Protein 6ZZN (pdb70)

Secondary structure (DSSP, 8-state):
------HHHHHHHHHHHHHHHH--EEEEEEEEE-HHHHHHHHHHTTT-TT--HHHHHHHHHHHHHHT-GGGSEEEE--EEEE-SS--EEE-EEETTEEE--EETTGGG--HHHHHHHHHHHHHHHHHT---GGGGS--SEEEE-GGGGT-SS--PPP-TT-SEEEEEPPPEEEEEEETTEEEEEEEEEEEEEEETTT--HHHHHHHHHHHHHHHHSGGGGGGG-

Organism: Mycobacterium tuberculosis (strain ATCC 25618 / H37Rv) (NCBI:txid83332)

B-factor: mean 28.74, std 12.03, range [15.61, 78.31]

Sequence (224 aa):
DVRPVHGVHARMAEKMTLSHKEIPTAKASVEVICAELLRLRDRRFVSAAPEEITPFALTLRLLVIALKHNVILNSTWVDPQVHVHRGVHLGFGAATERGLLVPVVTDAQDKNTRELASRVAELITGAREGTLTPAELRGSTFTVSNFGALGVDDGVPVINHPEAAILGLGAIKPRPVVVGGEVVARPTMTLTCVFDHRVVDGAQVAQFMMCELRDLIESPETALLDL

Nearest PDB structures (foldseek):
  6zzn-assembly1_A  TM=1.004E+00  e=1.282E-49  Mycobacterium tuberculosis H37Rv
  3l60-assembly1_A  TM=9.824E-01  e=5.092E-46  Mycobacterium tuberculosis
  3mae-assembly1_A  TM=9.566E-01  e=3.269E-26  Listeria monocytogenes serotype 4b str. F2365
  9dz8-assembly1_A  TM=9.352E-01  e=6.984E-26  Escherichia coli BL21(DE3)
  1c4t-assembly1_A  TM=8.987E-01  e=9.953E-25  Escherichia coli BL21(DE3)

Structure (mmCIF, N/CA/C/O backbone):
data_6ZZN
#
_entry.id   6ZZN
#
_cell.length_a   214.073
_cell.length_b   214.073
_cell.length_c   214.073
_cell.angle_alpha   90
_cell.angle_beta   90
_cell.angle_gamma   90
#
_symmetry.space_group_name_H-M   'F 4 3 2'
#
loop_
_entity.id
_entity.type
_entity.pdbx_description
1 polymer 'Dihydrolipoyllysine-residue acyltransferase component of branched-chain alpha-ketoacid dehydrogenase complex'
2 non-polymer 'ACETATE ION'
3 non-polymer IMIDAZOLE
4 water water
#
loop_
_atom_site.group_PDB
_atom_site.id
_atom_site.type_symbol
_atom_site.label_atom_id
_atom_site.label_alt_id
_atom_site.label_comp_id
_atom_site.label_asym_id
_atom_site.label_entity_id
_atom_site.label_seq_id
_atom_site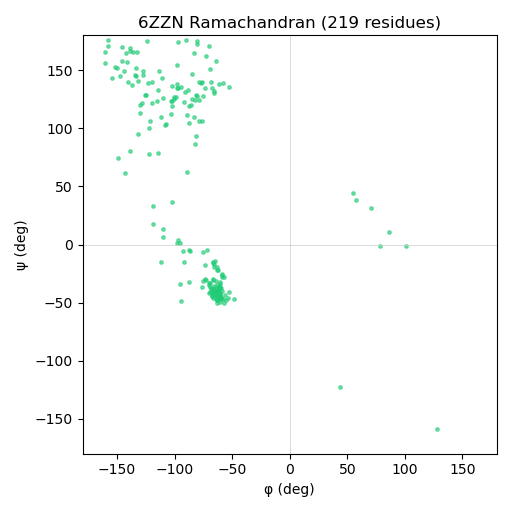.pdbx_PDB_ins_code
_atom_site.Cartn_x
_atom_site.Cartn_y
_atom_site.Cartn_z
_atom_site.occupancy
_atom_site.B_iso_or_equiv
_atom_site.auth_seq_id
_atom_site.auth_comp_id
_atom_site.auth_asym_id
_atom_site.auth_atom_id
_atom_site.pdbx_PDB_model_num
ATOM 1 N N . ASP A 1 4 ? 57.32 17.768 46.712 1 40.54 166 ASP A N 1
ATOM 2 C CA . ASP A 1 4 ? 57.62 17.95 45.288 1 39.53 166 ASP A CA 1
ATOM 3 C C . ASP A 1 4 ? 57.597 19.442 44.99 1 37.3 166 ASP A C 1
ATOM 4 O O . ASP A 1 4 ? 56.57 20.013 44.626 1 36.27 166 ASP A O 1
ATOM 9 N N . VAL A 1 5 ? 58.738 20.08 45.191 1 36.49 167 VAL A N 1
ATOM 10 C CA . VAL A 1 5 ? 58.896 21.508 45 1 36.75 167 VAL A CA 1
ATOM 11 C C . VAL A 1 5 ? 59.525 21.791 43.645 1 38.07 167 VAL A C 1
ATOM 12 O O . VAL A 1 5 ? 60.603 21.274 43.323 1 38.79 167 VAL A O 1
ATOM 16 N N . ARG A 1 6 ? 58.88 22.649 42.866 1 38.25 168 ARG A N 1
ATOM 17 C CA . ARG A 1 6 ? 59.35 22.988 41.535 1 39.57 168 ARG A CA 1
ATOM 18 C C . ARG A 1 6 ? 59.576 24.472 41.398 1 41.3 168 ARG A C 1
ATOM 19 O O . ARG A 1 6 ? 58.638 25.226 41.166 1 40.14 168 ARG A O 1
ATOM 27 N N . PRO A 1 7 ? 60.835 24.921 41.491 1 43.66 169 PRO A N 1
ATOM 28 C CA . PRO A 1 7 ? 61.114 26.357 41.33 1 46 169 PRO A CA 1
ATOM 29 C C . PRO A 1 7 ? 60.623 26.871 39.974 1 48.71 169 PRO A C 1
ATOM 30 O O . PRO A 1 7 ? 60.701 26.155 38.98 1 48.93 169 PRO A O 1
ATOM 34 N N . VAL A 1 8 ? 60.027 28.06 39.956 1 50.68 170 VAL A N 1
ATOM 35 C CA . VAL A 1 8 ? 59.476 28.628 38.729 1 53.38 170 VAL A CA 1
ATOM 36 C C . VAL A 1 8 ? 60.549 29.411 37.977 1 57.6 170 VAL A C 1
ATOM 37 O O . VAL A 1 8 ? 61.109 30.352 38.53 1 58.05 170 VAL A O 1
ATOM 41 N N . HIS A 1 9 ? 60.869 28.995 36.738 1 60.76 171 HIS A N 1
ATOM 42 C CA . HIS A 1 9 ? 61.92 29.623 35.932 1 64.66 171 HIS A CA 1
ATOM 43 C C . HIS A 1 9 ? 61.531 29.791 34.439 1 66.85 171 HIS A C 1
ATOM 44 O O . HIS A 1 9 ? 60.564 29.18 33.986 1 66.51 171 HIS A O 1
ATOM 51 N N . GLY A 1 10 ? 62.307 30.601 33.712 1 69.03 172 GLY A N 1
ATOM 52 C CA . GLY A 1 10 ? 62.162 30.869 32.282 1 70.41 172 GLY A CA 1
ATOM 53 C C . GLY A 1 10 ? 60.742 31.095 31.795 1 71.19 172 GLY A C 1
ATOM 54 O O . GLY A 1 10 ? 60.034 31.962 32.312 1 71.64 172 GLY A O 1
ATOM 55 N N . VAL A 1 11 ? 60.302 30.28 30.819 1 70.92 173 VAL A N 1
ATOM 56 C CA . VAL A 1 11 ? 58.967 30.358 30.201 1 70.47 173 VAL A CA 1
ATOM 57 C C . VAL A 1 11 ? 57.821 30.34 31.231 1 66.9 173 VAL A C 1
ATOM 58 O O . VAL A 1 11 ? 56.861 31.104 31.093 1 66.68 173 VAL A O 1
ATOM 62 N N . HIS A 1 12 ? 57.93 29.503 32.267 1 63.62 174 HIS A N 1
ATOM 63 C CA . HIS A 1 12 ? 56.902 29.432 33.308 1 60.99 174 HIS A CA 1
ATOM 64 C C . HIS A 1 12 ? 56.879 30.741 34.11 1 58.65 174 HIS A C 1
ATOM 65 O O . HIS A 1 12 ? 55.805 31.281 34.376 1 58.11 174 HIS A O 1
ATOM 72 N N . ALA A 1 13 ? 58.06 31.256 34.481 1 56.85 175 ALA A N 1
ATOM 73 C CA . ALA A 1 13 ? 58.177 32.486 35.261 1 56.43 175 ALA 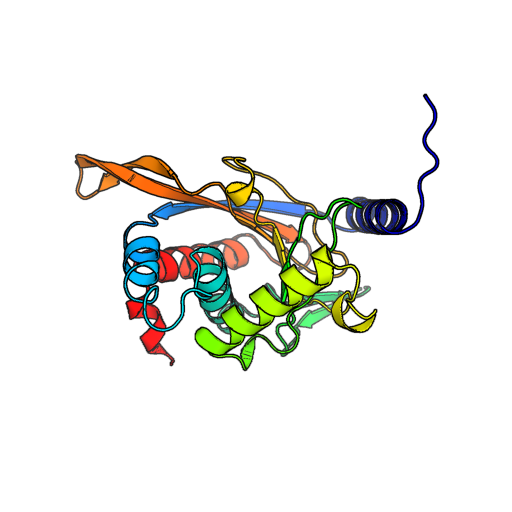A CA 1
ATOM 74 C C . ALA A 1 13 ? 57.625 33.67 34.506 1 56.08 175 ALA A C 1
ATOM 75 O O . ALA A 1 13 ? 56.914 34.486 35.101 1 56.06 175 ALA A O 1
ATOM 77 N N . ARG A 1 14 ? 57.917 33.754 33.183 1 55.25 176 ARG A N 1
ATOM 78 C CA . ARG A 1 14 ? 57.381 34.819 32.338 1 54.33 176 ARG A CA 1
ATOM 79 C C . ARG A 1 14 ? 55.851 34.772 32.334 1 51.69 176 ARG A C 1
ATOM 80 O O . ARG A 1 14 ? 55.216 35.804 32.537 1 52.24 176 ARG A O 1
ATOM 82 N N . MET A 1 15 ? 55.26 33.565 32.176 1 48.55 177 MET A N 1
ATOM 83 C CA . MET A 1 15 ? 53.804 33.38 32.181 1 45.96 177 MET A CA 1
ATOM 84 C C . MET A 1 15 ? 53.202 33.904 33.499 1 43.54 177 MET A C 1
ATOM 85 O O . MET A 1 15 ? 52.305 34.743 33.459 1 42.68 177 MET A O 1
ATOM 90 N N . ALA A 1 16 ? 53.757 33.487 34.654 1 41.99 178 ALA A N 1
ATOM 91 C CA . ALA A 1 16 ? 53.248 33.909 35.967 1 41.16 178 ALA A CA 1
ATOM 92 C C . ALA A 1 16 ? 53.302 35.428 36.223 1 40.65 178 ALA A C 1
ATOM 93 O O . ALA A 1 16 ? 52.349 35.992 36.756 1 39.33 178 ALA A O 1
ATOM 95 N N . GLU A 1 17 ? 54.403 36.087 35.846 1 41.59 179 GLU A N 1
ATOM 96 C CA . GLU A 1 17 ? 54.535 37.532 36.03 1 43.03 179 GLU A CA 1
ATOM 97 C C . GLU A 1 17 ? 53.481 38.269 35.195 1 42.91 179 GLU A C 1
ATOM 98 O O . GLU A 1 17 ? 52.889 39.244 35.659 1 43.3 179 GLU A O 1
ATOM 100 N N . LYS A 1 18 ? 53.283 37.818 33.949 1 42.17 180 LYS A N 1
ATOM 101 C CA . LYS A 1 18 ? 52.316 38.409 33.031 1 41.36 180 LYS A CA 1
ATOM 102 C C . LYS A 1 18 ? 50.893 38.21 33.542 1 39.1 180 LYS A C 1
ATOM 103 O O . LYS A 1 18 ? 50.081 39.131 33.451 1 39.42 180 LYS A O 1
AT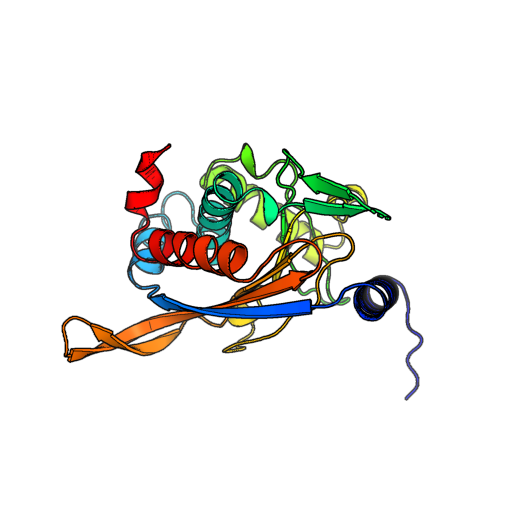OM 109 N N . MET A 1 19 ? 50.582 37.015 34.063 1 37 181 MET A N 1
ATOM 110 C CA . MET A 1 19 ? 49.235 36.73 34.578 1 35.8 181 MET A CA 1
ATOM 111 C C . MET A 1 19 ? 48.914 37.603 35.818 1 35.65 181 MET A C 1
ATOM 112 O O . MET A 1 19 ? 47.818 38.158 35.931 1 34.55 181 MET A O 1
ATOM 117 N N . THR A 1 20 ? 49.89 37.764 36.715 1 36.31 182 THR A N 1
ATOM 118 C CA . THR A 1 20 ? 49.713 38.574 37.918 1 37.66 182 THR A CA 1
ATOM 119 C C . THR A 1 20 ? 49.445 40.042 37.577 1 39.75 182 THR A C 1
ATOM 120 O O . THR A 1 20 ? 48.573 40.676 38.177 1 40.7 182 THR A O 1
ATOM 124 N N . LEU A 1 21 ? 50.193 40.581 36.611 1 40.07 183 LEU A N 1
ATOM 125 C CA . LEU A 1 21 ? 50.037 41.973 36.213 1 41.8 183 LEU A CA 1
ATOM 126 C C . LEU A 1 21 ? 48.65 42.206 35.611 1 40.28 183 LEU A C 1
ATOM 127 O O . LEU A 1 21 ? 47.966 43.156 35.987 1 40.93 183 LEU A O 1
ATOM 132 N N . SER A 1 22 ? 48.21 41.31 34.722 1 38.32 184 SER A N 1
ATOM 133 C CA . SER A 1 22 ? 46.904 41.451 34.104 1 37.5 184 SER A CA 1
ATOM 134 C C . SER A 1 22 ? 45.779 41.402 35.154 1 37.47 184 SER A C 1
ATOM 135 O O . SER A 1 22 ? 44.872 42.228 35.123 1 37.31 184 SER A O 1
ATOM 138 N N . HIS A 1 23 ? 45.872 40.466 36.103 1 37.85 185 HIS A N 1
ATOM 139 C CA . HIS A 1 23 ? 44.866 40.252 37.142 1 39.48 185 HIS A CA 1
ATOM 140 C C . HIS A 1 23 ? 44.617 41.457 38.048 1 41.54 185 HIS A C 1
ATOM 141 O O . HIS A 1 23 ? 43.46 41.782 38.337 1 41.98 185 HIS A O 1
ATOM 148 N N . LY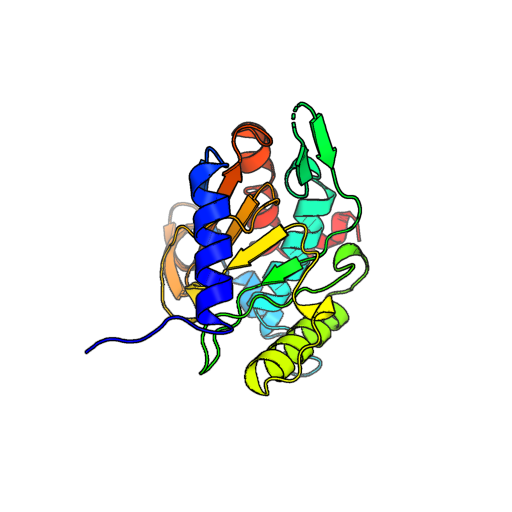S A 1 24 ? 45.684 42.085 38.516 1 42.5 186 LYS A N 1
ATOM 149 C CA . LYS A 1 24 ? 45.534 43.208 39.432 1 44.83 186 LYS A CA 1
ATOM 150 C C . LYS A 1 24 ? 45.032 44.47 38.757 1 45.25 186 LYS A C 1
ATOM 151 O O . LYS A 1 24 ? 44.35 45.268 39.393 1 47.67 186 LYS A O 1
ATOM 157 N N . GLU A 1 25 ? 45.346 44.658 37.471 1 43.47 187 GLU A N 1
ATOM 158 C CA . GLU A 1 25 ? 45.034 45.914 36.797 1 42.64 187 GLU A CA 1
ATOM 159 C C . GLU A 1 25 ? 43.743 46.007 36.005 1 39.51 187 GLU A C 1
ATOM 160 O O . GLU A 1 25 ? 43.186 47.109 35.902 1 40.59 187 GLU A O 1
ATOM 166 N N . ILE A 1 26 ? 43.305 44.91 35.382 1 36.07 188 ILE A N 1
ATOM 167 C CA . ILE A 1 26 ? 42.207 45.002 34.424 1 33.9 188 ILE A CA 1
ATOM 168 C C . ILE A 1 26 ? 40.821 44.552 34.911 1 31.04 188 ILE A C 1
ATOM 169 O O . ILE A 1 26 ? 40.64 43.381 35.227 1 31.38 188 ILE A O 1
ATOM 174 N N . PRO A 1 27 ? 39.826 45.455 34.92 1 28.9 189 PRO A N 1
ATOM 175 C CA . PRO A 1 27 ? 38.457 45.05 35.263 1 27.35 189 PRO A CA 1
ATOM 176 C C . PRO A 1 27 ? 37.876 44.396 34.015 1 26.19 189 PRO A C 1
ATOM 177 O O . PRO A 1 27 ? 37.569 45.092 33.031 1 27.77 189 PRO A O 1
ATOM 181 N N . THR A 1 28 ? 37.756 43.072 34.037 1 22.74 190 THR A N 1
ATOM 182 C CA . THR A 1 28 ? 37.288 42.382 32.847 1 22.34 190 THR A CA 1
ATOM 183 C C . THR A 1 28 ? 35.811 42.046 32.858 1 21.4 190 THR A C 1
ATOM 184 O O . THR A 1 28 ? 35.205 41.835 33.907 1 22.9 190 THR A O 1
ATOM 188 N N . ALA A 1 29 ? 35.27 41.916 31.659 1 18.75 191 ALA A N 1
ATOM 189 C CA . ALA A 1 29 ? 33.951 41.363 31.408 1 18.25 191 ALA A CA 1
ATOM 190 C C . ALA A 1 29 ? 34.109 40.353 30.261 1 17.75 191 ALA A C 1
ATOM 191 O O . ALA A 1 29 ? 35.159 40.304 29.609 1 18.15 191 ALA A O 1
ATOM 193 N N . LYS A 1 30 ? 33.108 39.501 30.046 1 16.31 192 LYS A N 1
ATOM 194 C CA . LYS A 1 30 ? 33.191 38.495 28.986 1 16.85 192 LYS A CA 1
ATOM 195 C C . LYS A 1 30 ? 31.934 38.449 28.168 1 17.07 192 LYS A C 1
ATOM 196 O O . LYS A 1 30 ? 30.834 38.647 28.697 1 17.64 192 LYS A O 1
ATOM 202 N N . ALA A 1 31 ? 32.091 38.183 26.879 1 16.55 193 ALA A N 1
ATOM 203 C CA . ALA A 1 31 ? 30.939 38.005 26.011 1 16.51 193 ALA A CA 1
ATOM 204 C C . ALA A 1 31 ? 31.225 36.82 25.116 1 16.97 193 ALA A C 1
ATOM 205 O O . ALA A 1 31 ? 32.326 36.72 24.568 1 17.61 193 ALA A O 1
ATOM 207 N N . SER A 1 32 ? 30.232 35.954 24.923 1 16.08 194 SER A N 1
ATOM 208 C CA . SER A 1 32 ? 30.405 34.8 24.056 1 16.13 194 SER A CA 1
ATOM 209 C C . SER A 1 32 ? 29.321 34.706 22.998 1 16.95 194 SER A C 1
ATOM 210 O O . SER A 1 32 ? 28.154 35.039 23.26 1 17.14 194 SER A O 1
ATOM 213 N N . VAL A 1 33 ? 29.728 34.206 21.826 1 16.53 195 VAL A N 1
ATOM 214 C CA . VAL A 1 33 ? 28.806 33.929 20.721 1 17.1 195 VAL A CA 1
ATOM 215 C C . VAL A 1 33 ? 29.074 32.551 20.184 1 16.93 195 VAL A C 1
ATOM 216 O O . VAL A 1 33 ? 30.234 32.136 20.067 1 16.95 195 VAL A O 1
ATOM 220 N N . GLU A 1 34 ? 27.992 31.835 19.834 1 16.2 196 GLU A N 1
ATOM 221 C CA . GLU A 1 34 ? 28.084 30.531 19.191 1 16.73 196 GLU A CA 1
ATOM 222 C C . GLU A 1 34 ? 28.16 30.77 17.68 1 18.19 196 GLU A C 1
ATOM 223 O O . GLU A 1 34 ? 27.391 31.567 17.13 1 19.58 196 GLU A O 1
ATOM 229 N N . VAL A 1 35 ? 29.102 30.09 17.009 1 16.36 197 VAL A N 1
ATOM 230 C CA . VAL A 1 35 ? 29.383 30.282 15.596 1 16.46 197 VAL A CA 1
ATOM 231 C C . VAL A 1 35 ? 29.293 28.963 14.847 1 16.72 197 VAL A C 1
ATOM 232 O O . VAL A 1 35 ? 29.954 27.998 15.233 1 17.39 197 VAL A O 1
ATOM 236 N N . ILE A 1 36 ? 28.533 28.939 13.755 1 16.23 198 ILE A N 1
ATOM 237 C CA . ILE A 1 36 ? 28.438 27.748 12.906 1 16.65 198 ILE A CA 1
ATOM 238 C C . ILE A 1 36 ? 29.665 27.728 11.975 1 17.73 198 ILE A C 1
ATOM 239 O O . ILE A 1 36 ? 29.987 28.729 11.326 1 18.62 198 ILE A O 1
ATOM 244 N N . CYS A 1 37 ? 30.357 26.592 11.949 1 17.02 199 CYS A N 1
ATOM 245 C CA . CYS A 1 37 ? 31.641 26.452 11.274 1 17.15 199 CYS A CA 1
ATOM 246 C C . CYS A 1 37 ? 31.605 25.584 10.029 1 17.88 199 CYS A C 1
ATOM 247 O O . CYS A 1 37 ? 32.68 25.249 9.515 1 18.4 199 CYS A O 1
ATOM 250 N N . ALA A 1 38 ? 30.408 25.269 9.51 1 17.92 200 ALA A N 1
ATOM 251 C CA . ALA A 1 38 ? 30.319 24.428 8.324 1 18.87 200 ALA A CA 1
ATOM 252 C C . ALA A 1 38 ? 31.04 25.044 7.121 1 18.83 200 ALA A C 1
ATOM 253 O O . ALA A 1 38 ? 31.83 24.354 6.471 1 19.45 200 ALA A O 1
ATOM 255 N N . GLU A 1 39 ? 30.805 26.343 6.856 1 18.81 201 GLU A N 1
ATOM 256 C CA . GLU A 1 39 ? 31.452 26.979 5.701 1 19.18 201 GLU A CA 1
ATOM 257 C C . GLU A 1 39 ? 32.937 27.209 5.938 1 19.07 201 GLU A C 1
ATOM 258 O O . GLU A 1 39 ? 33.73 27.138 4.992 1 19.62 201 GLU A O 1
ATOM 264 N N . LEU A 1 40 ? 33.333 27.425 7.196 1 18.37 202 LEU A N 1
ATOM 265 C CA . LEU A 1 40 ? 34.745 27.6 7.542 1 18.77 202 LEU A CA 1
ATOM 266 C C . LEU A 1 40 ? 35.529 26.323 7.183 1 19 202 LEU A C 1
ATOM 267 O O . LEU A 1 40 ? 36.572 26.387 6.521 1 19.72 202 LEU A O 1
ATOM 272 N N . LEU A 1 41 ? 34.996 25.149 7.572 1 18.38 203 LEU A N 1
ATOM 273 C CA . LEU A 1 41 ? 35.681 23.899 7.272 1 19.05 203 LEU A CA 1
ATOM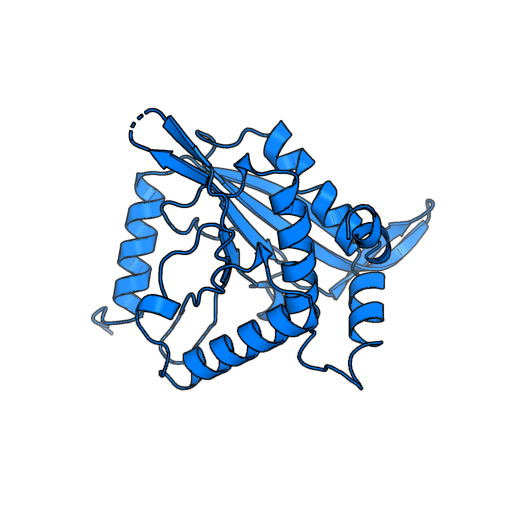 274 C C . LEU A 1 41 ? 35.638 23.562 5.796 1 19.25 203 LEU A C 1
ATOM 275 O O . LEU A 1 41 ? 36.609 23.011 5.281 1 20.71 203 LEU A O 1
ATOM 280 N N . ARG A 1 42 ? 34.538 23.896 5.107 1 18.53 204 ARG A N 1
ATOM 281 C CA . ARG A 1 42 ? 34.466 23.647 3.657 1 18.87 204 ARG A CA 1
ATOM 282 C C . ARG A 1 42 ? 35.515 24.496 2.937 1 19.64 204 ARG A C 1
ATOM 283 O O . ARG A 1 42 ? 36.146 24.019 1.99 1 20.69 204 ARG A O 1
ATOM 291 N N . LEU A 1 43 ? 35.74 25.746 3.413 1 19.01 205 LEU A N 1
ATOM 292 C CA . LEU A 1 43 ? 36.747 26.597 2.769 1 19.22 205 LEU A CA 1
ATOM 293 C C . LEU A 1 43 ? 38.134 26.049 3.042 1 19.35 205 LEU A C 1
ATOM 294 O O . LEU A 1 43 ? 38.966 25.976 2.14 1 19.86 205 LEU A O 1
ATOM 299 N N . ARG A 1 44 ? 38.391 25.581 4.288 1 18.89 206 ARG A N 1
ATOM 300 C CA . ARG A 1 44 ? 39.679 24.938 4.588 1 19.11 206 ARG A CA 1
ATOM 301 C C . ARG A 1 44 ? 39.912 23.752 3.615 1 20.13 206 ARG A C 1
ATOM 302 O O . ARG A 1 44 ? 41 23.602 3.049 1 20.67 206 ARG A O 1
ATOM 310 N N . ASP A 1 45 ? 38.854 22.963 3.385 1 20.1 207 ASP A N 1
ATOM 311 C CA . ASP A 1 45 ? 38.977 21.815 2.461 1 21.2 207 ASP A CA 1
ATOM 312 C C . ASP A 1 45 ? 39.348 22.245 1.049 1 22.45 207 ASP A C 1
ATOM 313 O O . ASP A 1 45 ? 40.142 21.567 0.389 1 23.87 207 ASP A O 1
ATOM 318 N N . ARG A 1 46 ? 38.815 23.383 0.594 1 21.77 208 ARG A N 1
ATOM 319 C CA A ARG A 1 46 ? 39.136 23.887 -0.746 0.5 21.76 208 ARG A CA 1
ATOM 320 C CA B ARG A 1 46 ? 39.136 23.876 -0.749 0.5 22.66 208 ARG A CA 1
ATOM 321 C C . ARG A 1 46 ? 40.609 24.288 -0.88 1 22.79 208 ARG A C 1
ATOM 322 O O . ARG A 1 46 ? 41.185 24.198 -1.974 1 24.24 208 ARG A O 1
ATOM 337 N N . PHE A 1 47 ? 41.222 24.722 0.231 1 22.05 209 PHE A N 1
ATOM 338 C CA . PHE A 1 47 ? 42.602 25.17 0.216 1 23.02 209 PHE A CA 1
ATOM 339 C C . PHE A 1 47 ? 43.622 24.091 0.539 1 24.38 209 PHE A C 1
ATOM 340 O O . PHE A 1 47 ? 44.799 24.384 0.465 1 24.63 209 PHE A O 1
ATOM 348 N N . VAL A 1 48 ? 43.207 22.866 0.912 1 25.36 210 VAL A N 1
ATOM 349 C CA . VAL A 1 48 ? 44.171 21.808 1.278 1 27.56 210 VAL A CA 1
ATOM 350 C C . VAL A 1 48 ? 45.226 21.556 0.206 1 29.81 210 VAL A C 1
ATOM 351 O O . VAL A 1 48 ? 46.409 21.454 0.532 1 30.21 210 VAL A O 1
ATOM 355 N N . SER A 1 49 ? 44.805 21.456 -1.052 1 31 211 SER A N 1
ATOM 356 C CA . SER A 1 49 ? 45.746 21.154 -2.135 1 32.82 211 SER A CA 1
ATOM 357 C C . SER A 1 49 ? 46.823 22.221 -2.347 1 33.91 211 SER A C 1
ATOM 358 O O . SER A 1 49 ? 48.014 21.888 -2.404 1 35.36 211 SER A O 1
ATOM 361 N N . ALA A 1 50 ? 46.427 23.489 -2.454 1 32.96 212 ALA A N 1
ATOM 362 C CA . ALA A 1 50 ? 47.361 24.571 -2.76 1 32.57 212 ALA A CA 1
ATOM 363 C C . ALA A 1 50 ? 48.044 25.187 -1.549 1 31.24 212 ALA A C 1
ATOM 364 O O . ALA A 1 50 ? 49.163 25.695 -1.664 1 31.9 212 ALA A O 1
ATOM 366 N N . ALA A 1 51 ? 47.346 25.217 -0.409 1 29.05 213 ALA A N 1
ATOM 367 C CA . ALA A 1 51 ? 47.869 25.891 0.767 1 27.89 213 ALA A CA 1
ATOM 368 C C . ALA A 1 51 ? 47.375 25.224 2.061 1 26.21 213 ALA A C 1
ATOM 369 O O . ALA A 1 51 ? 46.571 25.805 2.798 1 24.91 213 ALA A O 1
ATOM 371 N N . PRO A 1 52 ? 47.93 24.044 2.402 1 26.15 214 PRO A N 1
ATOM 372 C CA . PRO A 1 52 ? 47.471 23.334 3.613 1 26.29 214 PRO A CA 1
ATOM 373 C C . PRO A 1 52 ? 47.754 24.057 4.926 1 24.66 214 PRO A C 1
ATOM 374 O O . PRO A 1 52 ? 47.176 23.699 5.963 1 24.7 214 PRO A O 1
ATOM 378 N N . GLU A 1 53 ? 48.627 25.078 4.895 1 23.21 215 GLU A N 1
ATOM 379 C CA A GLU A 1 53 ? 48.907 25.907 6.058 0.5 22.74 215 GLU A CA 1
ATOM 380 C CA B GLU A 1 53 ? 48.873 25.87 6.105 0.5 22.68 215 GLU A CA 1
ATOM 381 C C . GLU A 1 53 ? 47.627 26.686 6.458 1 22.04 215 GLU A C 1
ATOM 382 O O . GLU A 1 53 ? 47.526 27.194 7.575 1 21.97 215 GLU A O 1
ATOM 393 N N . ILE A 1 54 ? 46.654 26.824 5.51 1 21.01 216 ILE A N 1
ATOM 394 C CA . ILE A 1 54 ? 45.437 27.559 5.796 1 20.4 216 ILE A CA 1
ATOM 395 C C . ILE A 1 54 ? 44.478 26.64 6.519 1 20.09 216 ILE A C 1
ATOM 396 O O . ILE A 1 54 ? 43.619 25.985 5.922 1 20.45 216 ILE A O 1
ATOM 401 N N . THR A 1 55 ? 44.634 26.609 7.84 1 19.24 217 THR A N 1
ATOM 402 C CA . THR A 1 55 ? 43.82 25.779 8.706 1 18.86 217 THR A CA 1
ATOM 403 C C . THR A 1 55 ? 42.569 26.546 9.158 1 18.81 217 THR A C 1
ATOM 404 O O . THR A 1 55 ? 42.486 27.767 8.972 1 19.31 217 THR A O 1
ATOM 408 N N . PRO A 1 56 ? 41.65 25.901 9.911 1 18.64 218 PRO A N 1
ATOM 409 C CA . PRO A 1 56 ? 40.509 26.657 10.458 1 18.51 218 PRO A CA 1
ATOM 410 C C . PRO A 1 56 ? 40.998 27.765 11.389 1 18.34 218 PRO A C 1
ATOM 411 O O . PRO A 1 56 ? 40.419 28.842 11.392 1 19.06 218 PRO A O 1
ATOM 415 N N . PHE A 1 57 ? 42.086 27.518 12.153 1 17.69 219 PHE A N 1
ATOM 416 C CA . PHE A 1 57 ? 42.644 28.569 13.008 1 17.91 219 PHE A CA 1
ATOM 417 C C . PHE A 1 57 ? 43.151 29.75 12.157 1 18.19 219 PHE A C 1
ATOM 418 O O . PHE A 1 57 ? 42.823 30.901 12.457 1 18.68 219 PHE A O 1
ATOM 426 N N . ALA A 1 58 ? 43.931 29.48 11.087 1 17.84 220 ALA A N 1
ATOM 427 C CA . ALA A 1 58 ? 44.445 30.581 10.258 1 18.51 220 ALA A CA 1
ATOM 428 C C . ALA A 1 58 ? 43.298 31.356 9.601 1 18.78 220 ALA A C 1
ATOM 429 O O . ALA A 1 58 ? 43.36 32.584 9.514 1 18.95 220 ALA A O 1
ATOM 431 N N . LEU A 1 59 ? 42.246 30.649 9.157 1 18.65 221 LEU A N 1
ATOM 432 C CA . LEU A 1 59 ? 41.096 31.331 8.553 1 18.35 221 LEU A CA 1
ATOM 433 C C . LEU A 1 59 ? 40.389 32.187 9.6 1 18.57 221 LEU A C 1
ATOM 434 O O . LEU A 1 59 ? 40.01 33.328 9.312 1 18.87 221 LEU A O 1
ATOM 439 N N . THR A 1 60 ? 40.249 31.67 10.845 1 17.54 222 THR A N 1
ATOM 440 C CA . THR A 1 60 ? 39.615 32.44 11.911 1 17.78 222 THR A CA 1
ATOM 441 C C . THR A 1 60 ? 40.437 33.712 12.176 1 18.02 222 THR A C 1
ATOM 442 O O . THR A 1 60 ? 39.859 34.793 12.325 1 18.65 222 THR A O 1
ATOM 446 N N . LEU A 1 61 ? 41.78 33.579 12.213 1 17.76 223 LEU A N 1
ATOM 447 C CA . LEU A 1 61 ? 42.618 34.765 12.434 1 17.65 223 LEU A CA 1
ATOM 448 C C . LEU A 1 61 ? 42.468 35.779 11.298 1 17.86 223 LEU A C 1
ATOM 449 O O . LEU A 1 61 ? 42.406 36.986 11.559 1 18.36 223 LEU A O 1
ATOM 454 N N . ARG A 1 62 ? 42.387 35.302 10.027 1 18.04 224 ARG A N 1
ATOM 455 C CA . ARG A 1 62 ? 42.252 36.254 8.912 1 17.96 224 ARG A CA 1
ATOM 456 C C . ARG A 1 62 ? 40.935 37.046 9.045 1 18 224 ARG A C 1
ATOM 457 O O . ARG A 1 62 ? 40.909 38.27 8.855 1 18.72 224 ARG A O 1
ATOM 465 N N . LEU A 1 63 ? 39.856 36.339 9.402 1 17.81 225 LEU A N 1
ATOM 466 C CA . LEU A 1 63 ? 38.558 36.997 9.548 1 17.85 225 LEU A CA 1
ATOM 467 C C . LEU A 1 63 ? 38.544 37.907 10.776 1 17.55 225 LEU A C 1
ATOM 468 O O . LEU A 1 63 ? 37.945 38.982 10.732 1 18.26 225 LEU A O 1
ATOM 473 N N . LEU A 1 64 ? 39.275 37.535 11.841 1 16.92 226 LEU A N 1
ATOM 474 C CA . LEU A 1 64 ? 39.429 38.384 13.027 1 17.66 226 LEU A CA 1
ATOM 475 C C . LEU A 1 64 ? 40.103 39.699 12.607 1 18.6 226 LEU A C 1
ATOM 476 O O . LEU A 1 64 ? 39.692 40.753 13.06 1 18.92 226 LEU A O 1
ATOM 481 N N . VAL A 1 65 ? 41.122 39.642 11.73 1 19.2 227 VAL A N 1
ATOM 482 C CA . VAL A 1 65 ? 41.799 40.873 11.281 1 19.92 227 VAL A CA 1
ATOM 483 C C . VAL A 1 65 ? 40.8 41.831 10.602 1 20.27 227 VAL A C 1
ATOM 484 O O . VAL A 1 65 ? 40.83 43.042 10.851 1 21.08 227 VAL A O 1
ATOM 488 N N . ILE A 1 66 ? 39.864 41.276 9.785 1 20.13 228 ILE A N 1
ATOM 489 C CA . ILE A 1 66 ? 38.828 42.117 9.169 1 20.28 228 ILE A CA 1
ATOM 490 C C . ILE A 1 66 ? 37.949 42.725 10.23 1 20.76 228 ILE A C 1
ATOM 491 O O . ILE A 1 66 ? 37.712 43.933 10.227 1 22.04 228 ILE A O 1
ATOM 496 N N . ALA A 1 67 ? 37.477 41.902 11.199 1 19.46 229 ALA A N 1
ATOM 497 C CA . ALA A 1 67 ? 36.616 42.438 12.255 1 20.09 229 ALA A CA 1
ATOM 498 C C . ALA A 1 67 ? 37.329 43.531 13.054 1 20.5 229 ALA A C 1
ATOM 499 O O . ALA A 1 67 ? 36.707 44.53 13.404 1 21.97 229 ALA A O 1
ATOM 501 N N . LEU A 1 68 ? 38.644 43.379 13.3 1 19.24 230 LEU A N 1
ATOM 502 C CA . LEU A 1 68 ? 39.372 44.411 14.068 1 19.65 230 LEU A CA 1
ATOM 503 C C . LEU A 1 68 ? 39.502 45.705 13.266 1 20.51 230 LEU A C 1
ATOM 504 O O . LEU A 1 68 ? 39.467 46.788 13.856 1 21.7 230 LEU A O 1
ATOM 509 N N . LYS A 1 69 ? 39.62 45.612 11.937 1 20.12 231 LYS A N 1
ATOM 510 C CA . LYS A 1 69 ? 39.68 46.807 11.091 1 20.79 231 LYS A CA 1
ATOM 511 C C . LYS A 1 69 ? 38.403 47.651 11.234 1 21.54 231 LYS A C 1
ATOM 512 O O . LYS A 1 69 ? 38.454 48.885 11.151 1 23.51 231 LYS A O 1
ATOM 518 N N . HIS A 1 70 ? 37.255 46.973 11.448 1 20.39 232 HIS A N 1
ATOM 519 C CA . HIS A 1 70 ? 35.974 47.656 11.569 1 20.8 232 HIS A CA 1
ATOM 520 C C . HIS A 1 70 ? 35.534 47.895 13.011 1 21.46 232 HIS A C 1
ATOM 521 O O . HIS A 1 70 ? 34.448 48.43 13.237 1 22.94 232 HIS A O 1
ATOM 528 N N . ASN A 1 71 ? 36.348 47.495 13.991 1 20.21 233 ASN A N 1
ATOM 529 C CA . ASN A 1 71 ? 36.003 47.644 15.403 1 19.83 233 ASN A CA 1
ATOM 530 C C . ASN A 1 71 ? 37.318 47.988 16.09 1 20.26 233 ASN A C 1
ATOM 531 O O . ASN A 1 71 ? 37.796 47.241 16.946 1 19.99 233 ASN A O 1
ATOM 536 N N . VAL A 1 72 ? 37.903 49.128 15.691 1 20.49 234 VAL A N 1
ATOM 537 C CA . VAL A 1 72 ? 39.242 49.518 16.125 1 21.24 234 VAL A CA 1
ATOM 538 C C . VAL A 1 72 ? 39.428 49.607 17.642 1 21.19 234 VAL A C 1
ATOM 539 O O . VAL A 1 72 ? 40.559 49.414 18.111 1 21.74 234 VAL A O 1
ATOM 543 N N . ILE A 1 73 ? 38.364 49.891 18.4 1 20.58 235 ILE A N 1
ATOM 544 C CA . ILE A 1 73 ? 38.504 50.006 19.858 1 21.13 235 ILE A CA 1
ATOM 545 C C . ILE A 1 73 ? 38.936 48.67 20.515 1 20.75 235 ILE A C 1
ATOM 546 O O . ILE A 1 73 ? 39.453 48.67 21.641 1 21.41 235 ILE A O 1
ATOM 551 N N . LEU A 1 74 ? 38.743 47.531 19.816 1 18.88 236 LEU A N 1
ATOM 552 C CA . LEU A 1 74 ? 39.144 46.242 20.393 1 18.63 236 LEU A CA 1
ATOM 553 C C . LEU A 1 74 ? 40.673 46.067 20.375 1 19.89 236 LEU A C 1
ATOM 554 O O . LEU A 1 74 ? 41.175 45.174 21.065 1 20.88 236 LEU A O 1
ATOM 559 N N . ASN A 1 75 ? 41.399 46.858 19.558 1 19.88 237 ASN A N 1
ATOM 560 C CA . ASN A 1 75 ? 42.852 46.736 19.382 1 20.32 237 ASN A CA 1
ATOM 561 C C . ASN A 1 75 ? 43.439 48.02 19.944 1 21.38 237 ASN A C 1
ATOM 562 O O . ASN A 1 75 ? 43.749 48.961 19.212 1 21.68 237 ASN A O 1
ATOM 567 N N . SER A 1 76 ? 43.521 48.073 21.269 1 21.02 238 SER A N 1
ATOM 568 C CA . SER A 1 76 ? 43.835 49.301 21.963 1 21.54 238 SER A CA 1
ATOM 569 C C . SER A 1 76 ? 44.405 49.027 23.364 1 22.43 238 SER A C 1
ATOM 570 O O . SER A 1 76 ? 44.484 47.871 23.801 1 21.73 238 SER A O 1
ATOM 573 N N . THR A 1 77 ? 44.81 50.103 24.065 1 23.41 239 THR A N 1
ATOM 574 C CA . THR A 1 77 ? 45.381 49.994 25.398 1 24.91 239 THR A CA 1
ATOM 575 C C . THR A 1 77 ? 44.884 51.121 26.283 1 25.6 239 THR A C 1
ATOM 576 O O . THR A 1 77 ? 44.801 52.266 25.837 1 25.91 239 THR A O 1
ATOM 580 N N . TRP A 1 78 ? 44.591 50.799 27.55 1 25.86 240 TRP A N 1
ATOM 581 C CA . TRP A 1 78 ? 44.253 51.815 28.542 1 27.41 240 TRP A CA 1
ATOM 582 C C . TRP A 1 78 ? 45.574 52.428 29.038 1 30.1 240 TRP A C 1
ATOM 583 O O . TRP A 1 78 ? 46.467 51.699 29.471 1 30.43 240 TRP A O 1
ATOM 594 N N . VAL A 1 79 ? 45.68 53.742 28.994 1 31.41 241 VAL A N 1
ATOM 595 C CA . VAL A 1 79 ? 46.887 54.435 29.44 1 34.47 241 VAL A CA 1
ATOM 596 C C . VAL A 1 79 ? 46.554 55.378 30.592 1 37.43 241 VAL A C 1
ATOM 597 O O . VAL A 1 79 ? 45.681 56.232 30.455 1 37.36 241 VAL A O 1
ATOM 601 N N . ASP A 1 80 ? 47.208 55.182 31.741 1 39.92 242 ASP A N 1
ATOM 602 C CA . ASP A 1 80 ? 46.988 56.018 32.92 1 42.5 242 ASP A CA 1
ATOM 603 C C . ASP A 1 80 ? 47.825 57.28 32.798 1 44.24 242 ASP A C 1
ATOM 604 O O . ASP A 1 80 ? 49.054 57.197 32.855 1 45.33 242 ASP A O 1
ATOM 609 N N . PRO A 1 85 ? 43.66 59.803 32.151 1 39.32 247 PRO A N 1
ATOM 610 C CA . PRO A 1 85 ? 43.374 58.505 31.507 1 38.24 247 PRO A CA 1
ATOM 611 C C . PRO A 1 85 ? 43.055 58.666 30.03 1 36.66 247 PRO A C 1
ATOM 612 O O . PRO A 1 85 ? 42.335 59.583 29.628 1 37.29 247 PRO A O 1
ATOM 616 N N . GLN A 1 86 ? 43.571 57.744 29.208 1 33.93 248 GLN A N 1
ATOM 617 C CA . GLN A 1 86 ? 43.382 57.807 27.765 1 31.83 248 GLN A CA 1
ATOM 618 C C . GLN A 1 86 ? 43.271 56.401 27.205 1 30.04 248 GLN A C 1
ATOM 619 O O . GLN A 1 86 ? 43.792 55.465 27.799 1 30.68 248 GLN A O 1
ATOM 625 N N . VAL A 1 87 ? 42.661 56.271 26.034 1 28.2 249 VAL A N 1
ATOM 626 C CA . VAL A 1 87 ? 42.651 55.006 25.32 1 27.32 249 VAL A CA 1
ATOM 627 C C . VAL A 1 87 ? 43.543 55.236 24.098 1 27.16 249 VAL A C 1
ATOM 628 O O . VAL A 1 87 ? 43.34 56.207 23.366 1 27.98 249 VAL A O 1
ATOM 632 N N . HIS A 1 88 ? 44.55 54.392 23.907 1 25.41 250 HIS A N 1
ATOM 633 C CA . HIS A 1 88 ? 45.423 54.486 22.75 1 25.28 250 HIS A CA 1
ATOM 634 C C . HIS A 1 88 ? 45.003 53.393 21.788 1 24.03 250 HIS A C 1
ATOM 635 O O . HIS A 1 88 ? 45.138 52.204 22.085 1 24.23 250 HIS A O 1
ATOM 642 N N . VAL A 1 89 ? 44.456 53.801 20.652 1 23.06 251 VAL A N 1
ATOM 643 C CA . VAL A 1 89 ? 43.967 52.869 19.642 1 23.48 251 VAL A CA 1
ATOM 644 C C . VAL A 1 89 ? 45.095 52.607 18.668 1 24.91 251 VAL A C 1
ATOM 645 O O . VAL A 1 89 ? 45.652 53.55 18.105 1 25.54 251 VAL A O 1
ATOM 649 N N . HIS A 1 90 ? 45.471 51.332 18.506 1 24.56 252 HIS A N 1
ATOM 650 C CA . HIS A 1 90 ? 46.614 50.988 17.659 1 25.43 252 HIS A CA 1
ATOM 651 C C . HIS A 1 90 ? 46.203 50.721 16.23 1 26.72 252 HIS A C 1
ATOM 652 O O . HIS A 1 90 ? 45.307 49.907 15.985 1 27.56 252 HIS A O 1
ATOM 659 N N . ARG A 1 91 ? 46.912 51.346 15.283 1 27.91 253 ARG A N 1
ATOM 660 C CA . ARG A 1 91 ? 46.638 51.133 13.863 1 28.84 253 ARG A CA 1
ATOM 661 C C . ARG A 1 91 ? 47.192 49.778 13.396 1 28.42 253 ARG A C 1
ATOM 662 O O . ARG A 1 91 ? 46.548 49.095 12.598 1 30.4 253 ARG A O 1
ATOM 664 N N . GLY A 1 92 ? 48.34 49.378 13.928 1 26.06 254 GLY A N 1
ATOM 665 C CA . GLY A 1 92 ? 48.909 48.082 13.596 1 25.39 254 GLY A CA 1
ATOM 666 C C . GLY A 1 92 ? 48.207 46.994 14.384 1 24.59 254 GLY A C 1
ATOM 667 O O . GLY A 1 92 ? 47.884 47.197 15.554 1 24.69 254 GLY A O 1
ATOM 668 N N . VAL A 1 93 ? 47.946 45.86 13.741 1 23.01 255 VAL A N 1
ATOM 669 C CA . VAL A 1 93 ? 47.338 44.716 14.415 1 22.66 255 VAL A CA 1
ATOM 670 C C . VAL A 1 93 ? 48.436 43.683 14.542 1 22.68 255 VAL A C 1
ATOM 671 O O . VAL A 1 93 ? 48.826 43.076 13.544 1 22.88 255 VAL A O 1
ATOM 675 N N . HIS A 1 94 ? 49.003 43.549 15.74 1 22.14 256 HIS A N 1
ATOM 676 C CA . HIS A 1 94 ? 50.09 42.615 16.002 1 22.11 256 HIS A CA 1
ATOM 677 C C . HIS A 1 94 ? 49.445 41.505 16.817 1 21.84 256 HIS A C 1
ATOM 678 O O . HIS A 1 94 ? 49.062 41.689 17.976 1 21.34 256 HIS A O 1
ATOM 685 N N . LEU A 1 95 ? 49.187 40.377 16.152 1 21.77 257 LEU A N 1
ATOM 686 C CA . LEU A 1 95 ? 48.395 39.308 16.735 1 22.29 257 LEU A CA 1
ATOM 687 C C . LEU A 1 95 ? 49.172 38.286 17.524 1 21.64 257 LEU A C 1
ATOM 688 O O . LEU A 1 95 ? 49.938 37.509 16.95 1 21.75 257 LEU A O 1
ATOM 693 N N . GLY A 1 96 ? 48.975 38.276 18.827 1 20.27 258 GLY A N 1
ATOM 694 C CA . GLY A 1 96 ? 49.584 37.257 19.658 1 20.13 258 GLY A CA 1
ATOM 695 C C . GLY A 1 96 ? 48.699 36.024 19.66 1 20.47 258 GLY A C 1
ATOM 696 O O . GLY A 1 96 ? 47.468 36.131 19.527 1 20.23 258 GLY A O 1
ATOM 697 N N . PHE A 1 97 ? 49.31 34.844 19.743 1 20 259 PHE A N 1
ATOM 698 C CA . PHE A 1 97 ? 48.502 33.627 19.864 1 21.34 259 PHE A CA 1
ATOM 699 C C . PHE A 1 97 ? 49.245 32.626 20.684 1 23.03 259 PHE A C 1
ATOM 700 O O . PHE A 1 97 ? 50.474 32.578 20.659 1 22.04 259 PHE A O 1
ATOM 708 N N . GLY A 1 98 ? 48.484 31.872 21.465 1 24.83 260 GLY A N 1
ATOM 709 C CA . GLY A 1 98 ? 49.075 30.875 22.33 1 26.5 260 GLY A CA 1
ATOM 710 C C . GLY A 1 98 ? 49.563 29.689 21.545 1 28.03 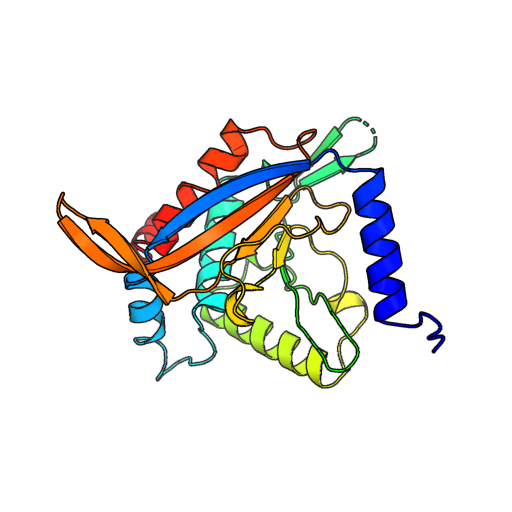260 GLY A C 1
ATOM 711 O O . GLY A 1 98 ? 48.875 29.192 20.646 1 28.06 260 GLY A O 1
ATOM 712 N N . ALA A 1 99 ? 50.768 29.242 21.866 1 29.86 261 ALA A N 1
ATOM 713 C CA . ALA A 1 99 ? 51.358 28.064 21.271 1 31.34 261 ALA A CA 1
ATOM 714 C C . ALA A 1 99 ? 51.863 27.198 22.421 1 33.88 261 ALA A C 1
ATOM 715 O O . ALA A 1 99 ? 52.788 27.598 23.125 1 34.48 261 ALA A O 1
ATOM 717 N N . ALA A 1 100 ? 51.246 26.035 22.614 1 35.09 262 ALA A N 1
ATOM 718 C CA . ALA A 1 100 ? 51.644 25.116 23.679 1 36.91 262 ALA A CA 1
ATOM 719 C C . ALA A 1 100 ? 52.94 24.416 23.273 1 38.53 262 ALA A C 1
ATOM 720 O O . ALA A 1 100 ? 53.034 23.893 22.166 1 39.12 262 ALA A O 1
ATOM 722 N N . THR A 1 101 ? 53.954 24.457 24.138 1 39.27 263 THR A N 1
ATOM 723 C CA . THR A 1 101 ? 55.238 23.811 23.856 1 40.81 263 THR A CA 1
ATOM 724 C C . THR A 1 101 ? 55.576 22.822 25.006 1 42.67 263 THR A C 1
ATOM 725 O O . THR A 1 101 ? 54.861 22.786 26.016 1 43.11 263 THR A O 1
ATOM 729 N N . GLU A 1 102 ? 56.671 22.053 24.874 1 43.33 264 GLU A N 1
ATOM 730 C CA . GLU A 1 102 ? 57.094 21.148 25.943 1 44.46 264 GLU A CA 1
ATOM 731 C C . GLU A 1 102 ? 57.548 21.939 27.187 1 45.17 264 GLU A C 1
ATOM 732 O O . GLU A 1 102 ? 57.405 21.451 28.312 1 46.29 264 GLU A O 1
ATOM 734 N N . ARG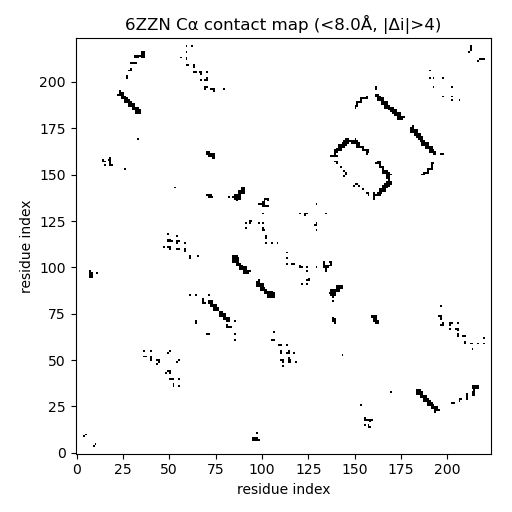 A 1 103 ? 58.084 23.164 26.993 1 44.16 265 ARG A N 1
ATOM 735 C CA . ARG A 1 103 ? 58.515 24.011 28.107 1 43.57 265 ARG A CA 1
ATOM 736 C C . ARG A 1 103 ? 57.39 24.884 28.703 1 42.23 265 ARG A C 1
ATOM 737 O O . ARG A 1 103 ? 57.614 25.57 29.701 1 42.96 265 ARG A O 1
ATOM 739 N N . GLY A 1 104 ? 56.209 24.868 28.093 1 40.08 266 GLY A N 1
ATOM 740 C CA . GLY A 1 104 ? 55.093 25.668 28.57 1 38.47 266 GLY A CA 1
ATOM 741 C C . GLY A 1 104 ? 54.471 26.515 27.481 1 36.48 266 GLY A C 1
ATOM 742 O O . GLY A 1 104 ? 54.614 26.222 26.292 1 36.02 266 GLY A O 1
ATOM 743 N N . LEU A 1 105 ? 53.765 27.563 27.887 1 34.72 267 LEU A N 1
ATOM 744 C CA . LEU A 1 105 ? 53.066 28.429 26.951 1 33.97 267 LEU A CA 1
ATOM 745 C C . LEU A 1 105 ? 53.951 29.5 26.391 1 33.11 267 LEU A C 1
ATOM 746 O O . LEU A 1 105 ? 54.496 30.296 27.153 1 34.34 267 LEU A O 1
ATOM 751 N N . LEU A 1 106 ? 54.029 29.587 25.058 1 31.23 268 LEU A N 1
ATOM 752 C CA . LEU A 1 106 ? 54.68 30.732 24.432 1 29.9 268 LEU A CA 1
ATOM 753 C C . LEU A 1 106 ? 53.589 31.482 23.706 1 27.52 268 LEU A C 1
ATOM 754 O O . LEU A 1 106 ? 52.595 30.88 23.278 1 27.54 268 LEU A O 1
ATOM 759 N N . VAL A 1 107 ? 53.742 32.794 23.598 1 25.98 269 VAL A N 1
ATOM 760 C CA . VAL A 1 107 ? 52.761 33.609 22.89 1 25.06 269 VAL A CA 1
ATOM 761 C C . VAL A 1 107 ? 53.448 34.369 21.763 1 24.74 269 VAL A C 1
ATOM 762 O O . VAL A 1 107 ? 53.719 35.569 21.883 1 24.94 269 VAL A O 1
ATOM 766 N N . PRO A 1 108 ? 53.735 33.673 20.647 1 23.84 270 PRO A N 1
ATOM 767 C CA . PRO A 1 108 ? 54.339 34.359 19.498 1 23.04 270 PRO A CA 1
ATOM 768 C C . PRO A 1 108 ? 53.409 35.414 18.914 1 21.82 270 PRO A C 1
ATOM 769 O O . PRO A 1 108 ? 52.183 35.377 19.111 1 21.63 270 PRO A O 1
ATOM 773 N N . VAL A 1 109 ? 54.008 36.372 18.196 1 21.7 271 VAL A N 1
ATOM 774 C CA . VAL A 1 109 ? 53.254 37.502 17.67 1 21.75 271 VAL A CA 1
ATOM 775 C C . VAL A 1 109 ? 53.431 37.657 16.172 1 22.01 271 VAL A C 1
ATOM 776 O O . VAL A 1 109 ? 54.567 37.692 15.683 1 22.97 271 VAL A O 1
ATOM 780 N N . VAL A 1 110 ? 52.3 37.75 15.442 1 21.24 272 VAL A N 1
ATOM 781 C CA . VAL A 1 110 ? 52.316 38.034 14.019 1 21.82 272 VAL A CA 1
ATOM 782 C C . VAL A 1 110 ? 52.308 39.551 13.912 1 22.98 272 VAL A C 1
ATOM 783 O O . VAL A 1 110 ? 51.262 40.18 14.128 1 23.51 272 VAL A O 1
ATOM 787 N N . THR A 1 111 ? 53.454 40.144 13.589 1 24.03 273 THR A N 1
ATOM 788 C CA . THR A 1 111 ? 53.543 41.593 13.468 1 25.29 273 THR A CA 1
ATOM 789 C C . THR A 1 111 ? 52.902 42.05 12.155 1 24.92 273 THR A C 1
ATOM 790 O O . THR A 1 111 ? 53.025 41.372 11.143 1 25.4 273 THR A O 1
ATOM 794 N N . ASP A 1 112 ? 52.173 43.169 12.191 1 24.13 274 ASP A N 1
ATOM 795 C CA . ASP A 1 112 ? 51.528 43.759 11.023 1 23.73 274 ASP A CA 1
ATOM 796 C C . ASP A 1 112 ? 50.619 42.777 10.319 1 22.65 274 ASP A C 1
ATOM 797 O O . ASP A 1 112 ? 50.603 42.687 9.095 1 23.43 274 ASP A O 1
ATOM 802 N N . ALA A 1 113 ? 49.834 42.045 11.112 1 21.72 275 ALA A N 1
ATOM 803 C CA . ALA A 1 113 ? 48.867 41.097 10.558 1 21.66 275 ALA A CA 1
ATOM 804 C C . ALA A 1 113 ? 47.852 41.796 9.638 1 22.43 275 ALA A C 1
ATOM 805 O O . ALA A 1 113 ? 47.336 41.154 8.731 1 22.77 275 ALA A O 1
ATOM 807 N N . GLN A 1 114 ? 47.594 43.112 9.839 1 22.86 276 GLN A N 1
ATOM 808 C CA . GLN A 1 114 ? 46.654 43.832 8.981 1 24.2 276 GLN A CA 1
ATOM 809 C C . GLN A 1 114 ? 47.106 43.879 7.517 1 25.65 276 GLN A C 1
ATOM 810 O O . GLN A 1 114 ? 46.271 44.098 6.639 1 27.4 276 GLN A O 1
ATOM 816 N N . ASP A 1 115 ? 48.412 43.707 7.252 1 24.87 277 ASP A N 1
ATOM 817 C CA . ASP A 1 115 ? 48.961 43.763 5.896 1 25.57 277 ASP A CA 1
ATOM 818 C C . ASP A 1 115 ? 49.14 42.389 5.259 1 25.57 277 ASP A C 1
ATOM 819 O O . ASP A 1 115 ? 49.72 42.311 4.173 1 28.4 277 ASP A O 1
ATOM 824 N N . LYS A 1 116 ? 48.729 41.306 5.933 1 23.49 278 LYS A N 1
ATOM 825 C CA . LYS A 1 116 ? 48.925 39.974 5.393 1 22.86 278 LYS A CA 1
ATOM 826 C C . LYS A 1 116 ? 47.648 39.413 4.81 1 23.2 278 LYS A C 1
ATOM 827 O O . LYS A 1 116 ? 46.588 39.512 5.431 1 24.55 278 LYS A O 1
ATOM 833 N N . ASN A 1 117 ? 47.76 38.799 3.633 1 22.19 279 ASN A N 1
ATOM 834 C CA . ASN A 1 117 ? 46.625 38.106 3.05 1 21.2 279 ASN A CA 1
ATOM 835 C C . ASN A 1 117 ? 46.503 36.719 3.71 1 21.21 279 ASN A C 1
ATOM 836 O O . ASN A 1 117 ? 47.336 36.359 4.551 1 21.65 279 ASN A O 1
ATOM 841 N N . THR A 1 118 ? 45.455 35.939 3.38 1 19.81 280 THR A N 1
ATOM 842 C CA . THR A 1 118 ? 45.229 34.661 4.06 1 19.69 280 THR A CA 1
ATOM 843 C C . THR A 1 118 ? 46.419 33.73 3.993 1 20.26 280 THR A C 1
ATOM 844 O O . THR A 1 118 ? 46.838 33.181 5.015 1 20.95 280 THR A O 1
ATOM 848 N N . ARG A 1 119 ? 46.988 33.567 2.79 1 20.32 281 ARG A N 1
ATOM 849 C CA . ARG A 1 119 ? 48.114 32.672 2.603 1 20.93 281 ARG A CA 1
ATOM 850 C C . ARG A 1 119 ? 49.325 33.162 3.418 1 21.55 281 ARG A C 1
ATOM 851 O O . ARG A 1 119 ? 49.986 32.364 4.082 1 22.48 281 ARG A O 1
ATOM 859 N N . GLU A 1 120 ? 49.58 34.471 3.393 1 20.95 282 GLU A N 1
ATOM 860 C CA . GLU A 1 120 ? 50.729 35.036 4.107 1 21.06 282 GLU A CA 1
ATOM 861 C C . GLU A 1 120 ? 50.557 34.895 5.612 1 21.16 282 GLU A C 1
ATOM 862 O O . GLU A 1 120 ? 51.534 34.593 6.327 1 21.92 282 GLU A O 1
ATOM 868 N N . LEU A 1 121 ? 49.34 35.126 6.104 1 20.04 283 LEU A N 1
ATOM 869 C CA . LEU A 1 121 ? 49.078 35.031 7.539 1 20.01 283 LEU A CA 1
ATOM 870 C C . LEU A 1 121 ? 49.243 33.586 7.987 1 20.08 283 LEU A C 1
ATOM 871 O O . LEU A 1 121 ? 49.928 33.317 8.98 1 20.86 283 LEU A O 1
ATOM 876 N N . ALA A 1 122 ? 48.674 32.64 7.237 1 19.73 284 ALA A N 1
ATOM 877 C CA . ALA A 1 122 ? 48.8 31.22 7.57 1 19.96 284 ALA A CA 1
ATOM 878 C C . ALA A 1 122 ? 50.267 30.772 7.532 1 20.8 284 ALA A C 1
ATOM 879 O O . ALA A 1 122 ? 50.699 29.983 8.382 1 21.74 284 ALA A O 1
ATOM 881 N N . SER A 1 123 ? 51.046 31.297 6.573 1 20.89 285 SER A N 1
ATOM 882 C CA . SER A 1 123 ? 52.463 30.928 6.473 1 21.78 285 SER A CA 1
ATOM 883 C C . SER A 1 123 ? 53.244 31.451 7.689 1 22.13 285 SER A C 1
ATOM 884 O O . SER A 1 123 ? 54.072 30.722 8.252 1 23.05 285 SER A O 1
ATOM 887 N N . ARG A 1 124 ? 52.965 32.696 8.096 1 21.73 286 ARG A N 1
ATOM 888 C CA . ARG A 1 124 ? 53.658 33.265 9.258 1 21.45 286 ARG A CA 1
ATOM 889 C C . ARG A 1 124 ? 53.269 32.546 10.541 1 21.42 286 ARG A C 1
ATOM 890 O O . ARG A 1 124 ? 54.137 32.271 11.375 1 21.97 286 ARG A O 1
ATOM 898 N N . VAL A 1 125 ? 51.989 32.161 10.679 1 20.3 287 VAL A N 1
ATOM 899 C CA . VAL A 1 125 ? 51.546 31.405 11.853 1 20.45 287 VAL A CA 1
ATOM 900 C C . VAL A 1 125 ? 52.291 30.062 11.923 1 21.69 287 VAL A C 1
ATOM 901 O O . VAL A 1 125 ? 52.799 29.681 12.99 1 22.37 287 VAL A O 1
ATOM 905 N N . ALA A 1 126 ? 52.396 29.361 10.776 1 21.74 288 ALA A N 1
ATOM 906 C CA . ALA A 1 126 ? 53.103 28.073 10.745 1 23.04 288 ALA A CA 1
ATOM 907 C C . ALA A 1 126 ? 54.574 28.244 11.137 1 23.86 288 ALA A C 1
ATOM 908 O O . ALA A 1 126 ? 55.095 27.423 11.894 1 25.71 288 ALA A O 1
ATOM 910 N N . GLU A 1 127 ? 55.234 29.315 10.66 1 23.13 289 GLU A N 1
ATOM 911 C CA . GLU A 1 127 ? 56.64 29.586 10.999 1 24.01 289 GLU A CA 1
ATOM 912 C C . GLU A 1 127 ? 56.782 29.812 12.504 1 23.97 289 GLU A C 1
ATOM 913 O O . GLU A 1 127 ? 57.77 29.38 13.104 1 24.86 289 GLU A O 1
ATOM 919 N N . LEU A 1 128 ? 55.85 30.565 13.087 1 22.75 290 LEU A N 1
ATOM 920 C CA . LEU A 1 128 ? 55.912 30.884 14.51 1 23 290 LEU A CA 1
ATOM 921 C C . LEU A 1 128 ? 55.663 29.664 15.366 1 23.91 290 LEU A C 1
ATOM 922 O O . LEU A 1 128 ? 56.323 29.505 16.392 1 24.51 290 LEU A O 1
ATOM 927 N N . ILE A 1 129 ? 54.757 28.772 14.938 1 23.56 291 ILE A N 1
ATOM 928 C CA . ILE A 1 129 ? 54.511 27.53 15.674 1 24.85 291 ILE A CA 1
ATOM 929 C C . ILE A 1 129 ? 55.762 26.659 15.615 1 26.55 291 ILE A C 1
ATOM 930 O O . ILE A 1 129 ? 56.179 26.119 16.644 1 27.55 291 ILE A O 1
ATOM 935 N N . THR A 1 130 ? 56.415 26.584 14.444 1 26.57 292 THR A N 1
ATOM 936 C CA . THR A 1 130 ? 57.65 25.803 14.316 1 27.71 292 THR A CA 1
ATOM 937 C C . THR A 1 130 ? 58.736 26.358 15.239 1 28.59 292 THR A C 1
ATOM 938 O O . THR A 1 130 ? 59.366 25.607 15.984 1 29.8 292 THR A O 1
ATOM 942 N N . GLY A 1 131 ? 58.899 27.674 15.228 1 27.81 293 GLY A N 1
ATOM 943 C CA . GLY A 1 131 ? 59.88 28.338 16.079 1 28.3 293 GLY A CA 1
ATOM 944 C C . GLY A 1 131 ? 59.598 28.138 17.556 1 29.24 293 GLY A C 1
ATOM 945 O O . GLY A 1 131 ? 60.533 27.94 18.341 1 29.84 293 GLY A O 1
ATOM 946 N N . ALA A 1 132 ? 58.314 28.173 17.953 1 29.18 294 ALA A N 1
ATOM 947 C CA . ALA A 1 132 ? 57.949 27.964 19.357 1 31.09 294 ALA A CA 1
ATOM 948 C C . ALA A 1 132 ? 58.326 26.536 19.786 1 33.51 294 ALA A C 1
ATOM 949 O O . ALA A 1 132 ? 58.942 26.346 20.838 1 34.06 294 ALA A O 1
ATOM 951 N N . ARG A 1 133 ? 58.032 25.55 18.931 1 34.6 295 ARG A N 1
ATOM 952 C CA . ARG A 1 133 ? 58.337 24.153 19.225 1 36.48 295 ARG A CA 1
ATOM 953 C C . ARG A 1 133 ? 59.836 23.879 19.273 1 37.73 295 ARG A C 1
ATOM 954 O O . ARG A 1 133 ? 60.296 23.127 20.136 1 38.69 295 ARG A O 1
ATOM 962 N N . GLU A 1 134 ? 60.606 24.498 18.371 1 37.12 296 GLU A N 1
ATOM 963 C CA . GLU A 1 134 ? 62.049 24.277 18.318 1 37.5 296 GLU A CA 1
ATOM 964 C C . GLU A 1 134 ? 62.885 25.202 19.231 1 37.59 296 GLU A C 1
ATOM 965 O O . GLU A 1 134 ? 64.098 25.014 19.329 1 38.3 296 GLU A O 1
ATOM 971 N N . GLY A 1 135 ? 62.245 26.159 19.897 1 36.87 297 GLY A N 1
ATOM 972 C CA . GLY A 1 135 ? 62.926 27.082 20.801 1 36.8 297 GLY A CA 1
ATOM 973 C C . GLY A 1 135 ? 63.808 28.095 20.099 1 36.42 297 GLY A C 1
ATOM 974 O O . GLY A 1 135 ? 64.833 28.532 20.643 1 37.12 297 GLY A O 1
ATOM 975 N N . THR A 1 136 ? 63.416 28.491 18.885 1 34.86 298 THR A N 1
ATOM 976 C CA . THR A 1 136 ? 64.213 29.42 18.088 1 34 298 THR A CA 1
ATOM 977 C C . THR A 1 136 ? 63.6 30.815 17.925 1 33.36 298 THR A C 1
ATOM 978 O O . THR A 1 136 ? 64.146 31.608 17.156 1 33.57 298 THR A O 1
ATOM 982 N N . LEU A 1 137 ? 62.48 31.114 18.61 1 32.92 299 LEU A N 1
ATOM 983 C CA . LEU A 1 137 ? 61.882 32.446 18.484 1 33.06 299 LEU A CA 1
ATOM 984 C C . LEU A 1 137 ? 62.766 33.522 19.117 1 33.83 299 LEU A C 1
ATOM 985 O O . LEU A 1 137 ? 63.362 33.292 20.17 1 34.93 299 LEU A O 1
ATOM 990 N N . THR A 1 138 ? 62.869 34.679 18.464 1 32.99 300 THR A N 1
ATOM 991 C CA . THR A 1 138 ? 63.641 35.799 19.014 1 33.1 300 THR A CA 1
ATOM 992 C C . THR A 1 138 ? 62.763 36.569 20.015 1 32.66 300 THR A C 1
ATOM 993 O O . THR A 1 138 ? 61.522 36.484 19.958 1 31.27 300 THR A O 1
ATOM 997 N N . PRO A 1 139 ? 63.358 37.44 20.854 1 33.07 301 PRO A N 1
ATOM 998 C CA . PRO A 1 139 ? 62.526 38.239 21.77 1 32.75 301 PRO A CA 1
ATOM 999 C C . PRO A 1 139 ? 61.521 39.138 21.037 1 31.77 301 PRO A C 1
ATOM 1000 O O . PRO A 1 139 ? 60.409 39.317 21.543 1 31.53 301 PRO A O 1
ATOM 1004 N N . ALA A 1 140 ? 61.863 39.646 19.831 1 31.19 302 ALA A N 1
ATOM 1005 C CA . ALA A 1 140 ? 60.938 40.478 19.045 1 31.57 302 ALA A CA 1
ATOM 1006 C C . ALA A 1 140 ? 59.686 39.701 18.633 1 30.87 302 ALA A C 1
ATOM 1007 O O . ALA A 1 140 ? 58.592 40.27 18.558 1 32.03 302 ALA A O 1
ATOM 1009 N N . GLU A 1 141 ? 59.848 38.398 18.357 1 28.68 303 GLU A N 1
ATOM 1010 C CA . GLU A 1 141 ? 58.726 37.539 17.96 1 26.96 303 GLU A CA 1
ATOM 1011 C C . GLU A 1 141 ? 57.814 37.158 19.135 1 26.28 303 GLU A C 1
ATOM 1012 O O . GLU A 1 141 ? 56.793 36.513 18.912 1 26.11 303 GLU A O 1
ATOM 1018 N N . LEU A 1 142 ? 58.184 37.518 20.373 1 26.12 304 LEU A N 1
ATOM 1019 C CA . LEU A 1 142 ? 57.42 37.195 21.575 1 26.67 304 LEU A CA 1
ATOM 1020 C C . LEU A 1 142 ? 56.937 38.427 22.331 1 27.57 304 LEU A C 1
ATOM 1021 O O . LEU A 1 142 ? 56.543 38.301 23.489 1 29 304 LEU A O 1
ATOM 1026 N N . ARG A 1 143 ? 56.914 39.597 21.682 1 26.86 305 ARG A N 1
ATOM 1027 C CA . ARG A 1 143 ? 56.419 40.803 22.328 1 26.87 305 ARG A CA 1
ATOM 1028 C C . ARG A 1 143 ? 55.719 41.71 21.315 1 26.52 305 ARG A C 1
ATOM 1029 O O . ARG A 1 143 ? 55.804 41.49 20.106 1 27.09 305 ARG A O 1
ATOM 1037 N N . GLY A 1 144 ? 55.056 42.738 21.825 1 25.87 306 GLY A N 1
ATOM 1038 C CA . GLY A 1 144 ? 54.491 43.764 20.965 1 25.4 306 GLY A CA 1
ATOM 1039 C C . GLY A 1 144 ? 53.11 43.494 20.425 1 24.3 306 GLY A C 1
ATOM 1040 O O . GLY A 1 144 ? 52.656 44.235 19.548 1 25.78 306 GLY A O 1
ATOM 1041 N N . SER A 1 145 ? 52.434 42.462 20.943 1 22.14 307 SER A N 1
ATOM 1042 C CA . SER A 1 145 ? 51.083 42.199 20.451 1 21.48 307 SER A CA 1
ATOM 1043 C C . SER A 1 145 ? 50.115 43.311 20.897 1 21.4 307 SER A C 1
ATOM 1044 O O . SER A 1 145 ? 50.341 43.982 21.917 1 23.19 307 SER A O 1
ATOM 1047 N N . THR A 1 146 ? 49.076 43.54 20.081 1 20.62 308 THR A N 1
ATOM 1048 C CA . THR A 1 146 ? 48.018 44.503 20.378 1 20.36 308 THR A CA 1
ATOM 1049 C C . THR A 1 146 ? 46.675 43.793 20.646 1 20.15 308 THR A C 1
ATOM 1050 O O . THR A 1 146 ? 45.752 44.419 21.171 1 20.38 308 THR A O 1
ATOM 1054 N N . PHE A 1 147 ? 46.566 42.511 20.276 1 19.04 309 PHE A N 1
ATOM 1055 C CA . PHE A 1 147 ? 45.377 41.686 20.477 1 18.64 309 PHE A CA 1
ATOM 1056 C C . PHE A 1 147 ? 45.883 40.251 20.536 1 19.37 309 PHE A C 1
ATOM 1057 O O . PHE A 1 147 ? 46.84 39.914 19.83 1 20.42 309 PHE A O 1
ATOM 1065 N N . THR A 1 148 ? 45.281 39.408 21.389 1 18.73 310 THR A N 1
ATOM 1066 C CA . THR A 1 148 ? 45.751 38.022 21.526 1 18.43 310 THR A CA 1
ATOM 1067 C C . THR A 1 148 ? 44.611 37.047 21.349 1 18.33 310 THR A C 1
ATOM 1068 O O . THR A 1 148 ? 43.454 37.379 21.644 1 17.95 310 THR A O 1
ATOM 1072 N N . VAL A 1 149 ? 44.944 35.853 20.831 1 17.49 311 VAL A N 1
ATOM 1073 C CA . VAL A 1 149 ? 43.968 34.784 20.623 1 17.95 311 VAL A CA 1
ATOM 1074 C C . VAL A 1 149 ? 44.434 33.541 21.368 1 18.45 311 VAL A C 1
ATOM 1075 O O . VAL A 1 149 ? 45.63 33.234 21.372 1 20.58 311 VAL A O 1
ATOM 1079 N N . SER A 1 150 ? 43.503 32.833 22.015 1 17.41 312 SER A N 1
ATOM 1080 C CA . SER A 1 150 ? 43.833 31.607 22.719 1 17.9 312 SER A CA 1
ATOM 1081 C C . SER A 1 150 ? 43.003 30.485 22.113 1 17.74 312 SER A C 1
ATOM 1082 O O . SER A 1 150 ? 41.789 30.448 22.327 1 17.86 312 SER A O 1
ATOM 1085 N N . ASN A 1 151 ? 43.645 29.607 21.328 1 17.42 313 ASN A N 1
ATOM 1086 C CA . ASN A 1 151 ? 42.92 28.521 20.702 1 16.79 313 ASN A CA 1
ATOM 1087 C C . ASN A 1 151 ? 42.874 27.274 21.57 1 18 313 ASN A C 1
ATOM 1088 O O . ASN A 1 151 ? 43.4 26.213 21.198 1 18.87 313 ASN A O 1
ATOM 1093 N N . PHE A 1 152 ? 42.247 27.406 22.748 1 17.1 314 PHE A N 1
ATOM 1094 C CA . PHE A 1 152 ? 42.108 26.24 23.619 1 17.07 314 PHE A CA 1
ATOM 1095 C C . PHE A 1 152 ? 41.192 25.155 22.99 1 16.97 314 PHE A C 1
ATOM 1096 O O . PHE A 1 152 ? 41.213 23.982 23.414 1 17.98 314 PHE A O 1
ATOM 1104 N N . GLY A 1 153 ? 40.415 25.526 21.976 1 16.76 315 GLY A N 1
ATOM 1105 C CA . GLY A 1 153 ? 39.554 24.561 21.302 1 17.44 315 GLY A CA 1
ATOM 1106 C C . GLY A 1 153 ? 40.351 23.474 20.613 1 17.75 315 GLY A C 1
ATOM 1107 O O . GLY A 1 153 ? 39.913 22.313 20.558 1 19.05 315 GLY A O 1
ATOM 1108 N N . ALA A 1 154 ? 41.561 23.828 20.134 1 17.89 316 ALA A N 1
ATOM 1109 C CA . ALA A 1 154 ? 42.408 22.816 19.494 1 19.47 316 ALA A CA 1
ATOM 1110 C C . ALA A 1 154 ? 42.868 21.745 20.505 1 20.54 316 ALA A C 1
ATOM 1111 O O . ALA A 1 154 ? 43.265 20.649 20.106 1 22.2 316 ALA A O 1
ATOM 1113 N N . LEU A 1 155 ? 42.809 22.072 21.806 1 19.57 317 LEU A N 1
ATOM 1114 C CA . LEU A 1 155 ? 43.176 21.191 22.911 1 20.43 317 LEU A CA 1
ATOM 1115 C C . LEU A 1 155 ? 41.947 20.446 23.501 1 19.96 317 LEU A C 1
ATOM 1116 O O . LEU A 1 155 ? 42.11 19.677 24.452 1 20.91 317 LEU A O 1
ATOM 1121 N N . GLY A 1 156 ? 40.757 20.657 22.942 1 19.27 318 GLY A N 1
ATOM 1122 C CA . GLY A 1 156 ? 39.57 19.94 23.389 1 19.34 318 GLY A CA 1
ATOM 1123 C C . GLY A 1 156 ? 38.641 20.702 24.302 1 18.72 318 GLY A C 1
ATOM 1124 O O . GLY A 1 156 ? 37.611 20.157 24.701 1 19.73 318 GLY A O 1
ATOM 1125 N N . VAL A 1 157 ? 38.978 21.955 24.646 1 16.91 319 VAL A N 1
ATOM 1126 C CA . VAL A 1 157 ? 38.136 22.733 25.552 1 16.93 319 VAL A CA 1
ATOM 1127 C C . VAL A 1 157 ? 36.929 23.31 24.798 1 16.79 319 VAL A C 1
ATOM 1128 O O . VAL A 1 157 ? 37.108 23.987 23.789 1 17.58 319 VAL A O 1
ATOM 1132 N N . ASP A 1 158 ? 35.691 23.031 25.276 1 16.52 320 ASP A N 1
ATOM 1133 C CA . ASP A 1 158 ? 34.488 23.515 24.566 1 15.89 320 ASP A CA 1
ATOM 1134 C C . ASP A 1 158 ? 34.305 25.014 24.661 1 16.41 320 ASP A C 1
ATOM 1135 O O . ASP A 1 158 ? 33.929 25.656 23.674 1 16.57 320 ASP A O 1
ATOM 1140 N N . ASP A 1 159 ? 34.544 25.57 25.827 1 16.36 321 ASP A N 1
ATOM 1141 C CA . ASP A 1 159 ? 34.486 27.029 25.994 1 16.84 321 ASP A CA 1
ATOM 1142 C C . ASP A 1 159 ? 35.417 27.42 27.112 1 16.92 321 ASP A C 1
ATOM 1143 O O . ASP A 1 159 ? 35.67 26.619 28.009 1 16.8 321 ASP A O 1
ATOM 1148 N N . GLY A 1 160 ? 35.919 28.637 27.061 1 16.85 322 GLY A N 1
ATOM 1149 C CA . GLY A 1 160 ? 36.889 29.044 28.066 1 17.37 322 GLY A CA 1
ATOM 1150 C C . GLY A 1 160 ? 36.98 30.529 28.24 1 17.57 322 GLY A C 1
ATOM 1151 O O . GLY A 1 160 ? 36.429 31.294 27.439 1 18.08 322 GLY A O 1
ATOM 1152 N N . VAL A 1 161 ? 37.716 30.909 29.285 1 16.08 323 VAL A N 1
ATOM 1153 C CA . VAL A 1 161 ? 37.91 32.293 29.66 1 16.81 323 VAL A CA 1
ATOM 1154 C C . VAL A 1 161 ? 39.397 32.501 29.885 1 17.4 323 VAL A C 1
ATOM 1155 O O . VAL A 1 161 ? 39.927 32.195 30.947 1 18.52 323 VAL A O 1
ATOM 1159 N N . PRO A 1 162 ? 40.09 32.979 28.856 1 17.34 324 PRO A N 1
ATOM 1160 C CA . PRO A 1 162 ? 41.527 33.225 29.001 1 18.47 324 PRO A CA 1
ATOM 1161 C C . PRO A 1 162 ? 41.803 34.546 29.691 1 19.49 324 PRO A C 1
ATOM 1162 O O . PRO A 1 162 ? 40.886 35.319 29.984 1 20.05 324 PRO A O 1
ATOM 1166 N N . VAL A 1 163 ? 43.073 34.783 29.998 1 19.6 325 VAL A N 1
ATOM 1167 C CA . VAL A 1 163 ? 43.487 36.014 30.678 1 20.56 325 VAL A CA 1
ATOM 1168 C C . VAL A 1 163 ? 43.995 37.009 29.65 1 20.92 325 VAL A C 1
ATOM 1169 O O . VAL A 1 163 ? 44.803 36.648 28.79 1 21.97 325 VAL A O 1
ATOM 1173 N N . ILE A 1 164 ? 43.57 38.291 29.747 1 20.07 326 ILE A N 1
ATOM 1174 C CA . ILE A 1 164 ? 44.04 39.311 28.812 1 21.24 326 ILE A CA 1
ATOM 1175 C C . ILE A 1 164 ? 45.56 39.464 28.919 1 22.68 326 ILE A C 1
ATOM 1176 O O . ILE A 1 164 ? 46.103 39.41 30.026 1 22.84 326 ILE A O 1
ATOM 1181 N N . ASN A 1 165 ? 46.217 39.597 27.759 1 23.72 327 ASN A N 1
ATOM 1182 C CA . ASN A 1 165 ? 47.661 39.764 27.646 1 25.91 327 ASN A CA 1
ATOM 1183 C C . ASN A 1 165 ? 47.922 41.243 27.895 1 27.6 327 ASN A C 1
ATOM 1184 O O . ASN A 1 165 ? 47.862 42.045 26.971 1 27.73 327 ASN A O 1
ATOM 1189 N N . HIS A 1 166 ? 48.203 41.624 29.131 1 28.37 328 HIS A N 1
ATOM 1190 C CA . HIS A 1 166 ? 48.467 43.02 29.493 1 29.66 328 HIS A CA 1
ATOM 1191 C C . HIS A 1 166 ? 49.576 43.635 28.596 1 28.54 328 HIS A C 1
ATOM 1192 O O . HIS A 1 166 ? 50.528 42.924 28.272 1 28.84 328 HIS A O 1
ATOM 1199 N N . PRO A 1 167 ? 49.423 44.872 28.068 1 27.49 329 PRO A N 1
ATOM 1200 C CA . PRO A 1 167 ? 48.384 45.869 28.36 1 26.78 329 PRO A CA 1
ATOM 1201 C C . PRO A 1 167 ? 47.316 45.939 27.278 1 26.5 329 PRO A C 1
ATOM 1202 O O . PRO A 1 167 ? 46.82 47.027 26.965 1 28.22 329 PRO A O 1
ATOM 1206 N N . GLU A 1 168 ? 46.964 44.799 26.698 1 23.47 330 GLU A N 1
ATOM 1207 C CA . GLU A 1 168 ? 45.932 44.784 25.661 1 22.28 330 GLU A CA 1
ATOM 1208 C C . GLU A 1 168 ? 44.536 45.016 26.24 1 22.35 330 GLU A C 1
ATOM 1209 O O . GLU A 1 168 ? 44.354 44.934 27.457 1 24.11 330 GLU A O 1
ATOM 1215 N N . ALA A 1 169 ? 43.577 45.389 25.385 1 20.61 331 ALA A N 1
ATOM 1216 C CA . ALA A 1 169 ? 42.21 45.642 25.854 1 21.19 331 ALA A CA 1
ATOM 1217 C C . ALA A 1 169 ? 41.331 44.398 25.765 1 19.95 331 ALA A C 1
ATOM 1218 O O . ALA A 1 169 ? 40.229 44.399 26.321 1 19.79 331 ALA A O 1
ATOM 1220 N N . ALA A 1 170 ? 41.764 43.372 25.03 1 18.41 332 ALA A N 1
ATOM 1221 C CA . ALA A 1 170 ? 40.915 42.2 24.838 1 18.77 332 ALA A CA 1
ATOM 1222 C C . ALA A 1 170 ? 41.705 40.987 24.41 1 19.14 332 ALA A C 1
ATOM 1223 O O . ALA A 1 170 ? 42.798 41.105 23.861 1 19.38 332 ALA A O 1
ATOM 1225 N N . ILE A 1 171 ? 41.149 39.809 24.679 1 18.07 333 ILE A N 1
ATOM 1226 C CA . ILE A 1 171 ? 41.671 38.532 24.205 1 17.35 333 ILE A CA 1
ATOM 1227 C C . ILE A 1 171 ? 40.479 37.743 23.686 1 17.56 333 ILE A C 1
ATOM 1228 O O . ILE A 1 171 ? 39.372 37.875 24.215 1 18.25 333 ILE A O 1
ATOM 1233 N N . LEU A 1 172 ? 40.693 36.944 22.645 1 16.58 334 LEU A N 1
ATOM 1234 C CA . LEU A 1 172 ? 39.621 36.118 22.093 1 16.43 334 LEU A CA 1
ATOM 1235 C C . LEU A 1 172 ? 39.966 34.651 22.295 1 17.26 334 LEU A C 1
ATOM 1236 O O . LEU A 1 172 ? 40.995 34.182 21.81 1 18.12 334 LEU A O 1
ATOM 1241 N N . GLY A 1 173 ? 39.068 33.941 22.96 1 16.96 335 GLY A N 1
ATOM 1242 C CA . GLY A 1 173 ? 39.198 32.508 23.161 1 16.89 335 GLY A CA 1
ATOM 1243 C C . GLY A 1 173 ? 38.389 31.78 22.106 1 16.75 335 GLY A C 1
ATOM 1244 O O . GLY A 1 173 ? 37.251 32.164 21.812 1 16.75 335 GLY A O 1
ATOM 1245 N N . LEU A 1 174 ? 38.975 30.736 21.501 1 16.13 336 LEU A N 1
ATOM 1246 C CA . LEU A 1 174 ? 38.289 29.962 20.457 1 16.03 336 LEU A CA 1
ATOM 1247 C C . LEU A 1 174 ? 37.985 28.555 20.979 1 16.52 336 LEU A C 1
ATOM 1248 O O . LEU A 1 174 ? 38.9 27.764 21.192 1 16.99 336 LEU A O 1
ATOM 1253 N N . GLY A 1 175 ? 36.713 28.27 21.221 1 15.83 337 GLY A N 1
ATOM 1254 C CA . GLY A 1 175 ? 36.318 26.958 21.724 1 15.96 337 GLY A CA 1
ATOM 1255 C C . GLY A 1 175 ? 36.481 25.872 20.677 1 16.31 337 GLY A C 1
ATOM 1256 O O . GLY A 1 175 ? 36.709 26.152 19.49 1 16.65 337 GLY A O 1
ATOM 1257 N N . ALA A 1 176 ? 36.321 24.618 21.109 1 15.61 338 ALA A N 1
ATOM 1258 C CA . ALA A 1 176 ? 36.535 23.49 20.195 1 16.26 338 ALA A CA 1
ATOM 1259 C C . ALA A 1 176 ? 35.495 23.445 19.112 1 16.3 338 ALA A C 1
ATOM 1260 O O . ALA A 1 176 ? 34.285 23.578 19.383 1 16.62 338 ALA A O 1
ATOM 1262 N N . ILE A 1 177 ? 35.958 23.23 17.885 1 15.82 339 ILE A N 1
ATOM 1263 C CA . ILE A 1 177 ? 35.058 23.041 16.756 1 16.51 339 ILE A CA 1
ATOM 1264 C C . ILE A 1 177 ? 34.697 21.564 16.718 1 17.36 339 ILE A C 1
ATOM 1265 O O . ILE A 1 177 ? 35.574 20.688 16.569 1 18.08 339 ILE A O 1
ATOM 1270 N N . LYS A 1 178 ? 33.4 21.281 16.836 1 17.04 340 LYS A N 1
ATOM 1271 C CA . LYS A 1 178 ? 32.905 19.915 16.719 1 17.24 340 LYS A CA 1
ATOM 1272 C C . LYS A 1 178 ? 31.411 19.953 16.407 1 17.85 340 LYS A C 1
ATOM 1273 O O . LYS A 1 178 ? 30.77 20.992 16.602 1 17.75 340 LYS A O 1
ATOM 1279 N N . PRO A 1 179 ? 30.83 18.831 15.97 1 18.09 341 PRO A N 1
ATOM 1280 C CA . PRO A 1 179 ? 29.387 18.826 15.694 1 17.67 341 PRO A CA 1
ATOM 1281 C C . PRO A 1 179 ? 28.567 19.028 16.96 1 17.99 341 PRO A C 1
ATOM 1282 O O . PRO A 1 179 ? 28.759 18.335 17.98 1 18.13 341 PRO A O 1
ATOM 1286 N N . ARG A 1 180 ? 27.627 19.976 16.879 1 17.32 342 ARG A N 1
ATOM 1287 C CA . ARG A 1 180 ? 26.701 20.257 17.974 1 16.81 342 ARG A CA 1
ATOM 1288 C C . ARG A 1 180 ? 25.328 20.564 17.381 1 17.73 342 ARG A C 1
ATOM 1289 O O . ARG A 1 180 ? 25.222 20.992 16.221 1 18.18 342 ARG A O 1
ATOM 1297 N N . PRO A 1 181 ? 24.258 20.381 18.163 1 17.7 343 PRO A N 1
ATOM 1298 C CA . PRO A 1 181 ? 22.914 20.694 17.633 1 17.53 343 PRO A CA 1
ATOM 1299 C C . PRO A 1 181 ? 22.68 22.197 17.632 1 17.71 343 PRO A C 1
ATOM 1300 O O . PRO A 1 181 ? 23.001 22.898 18.592 1 18.32 343 PRO A O 1
ATOM 1304 N N . VAL A 1 182 ? 22.067 22.677 16.552 1 17.84 344 VAL A N 1
ATOM 1305 C CA . VAL A 1 182 ? 21.663 24.083 16.433 1 18.04 344 VAL A CA 1
ATOM 1306 C C . VAL A 1 182 ? 20.309 24.116 15.692 1 18.53 344 VAL A C 1
ATOM 1307 O O . VAL A 1 182 ? 19.916 23.116 15.071 1 19.75 344 VAL A O 1
ATOM 1311 N N . VAL A 1 183 ? 19.597 25.256 15.742 1 18.28 345 VAL A N 1
ATOM 1312 C CA . VAL A 1 183 ? 18.356 25.401 14.983 1 19.47 345 VAL A CA 1
ATOM 1313 C C . VAL A 1 183 ? 18.662 26.209 13.725 1 21.03 345 VAL A C 1
ATOM 1314 O O . VAL A 1 183 ? 19.196 27.319 13.811 1 21.88 345 VAL A O 1
ATOM 1318 N N . VAL A 1 184 ? 18.325 25.645 12.558 1 22.25 346 VAL A N 1
ATOM 1319 C CA . VAL A 1 184 ? 18.498 26.308 11.262 1 23.78 346 VAL A CA 1
ATOM 1320 C C . VAL A 1 184 ? 17.161 26.184 10.546 1 24.91 346 VAL A C 1
ATOM 1321 O O . VAL A 1 184 ? 16.636 25.079 10.384 1 24.79 346 VAL A O 1
ATOM 1325 N N . GLY A 1 185 ? 16.569 27.322 10.213 1 26.24 347 GLY A N 1
ATOM 1326 C CA . GLY A 1 185 ? 15.272 27.332 9.542 1 27.03 347 GLY A CA 1
ATOM 1327 C C . GLY A 1 185 ? 14.174 26.609 10.3 1 27.14 347 GLY A C 1
ATOM 1328 O O . GLY A 1 185 ? 13.377 25.871 9.708 1 28.46 347 GLY A O 1
ATOM 1329 N N . GLY A 1 186 ? 14.189 26.748 11.628 1 25.68 348 GLY A N 1
ATOM 1330 C CA . GLY A 1 186 ? 13.197 26.111 12.475 1 25.28 348 GLY A CA 1
ATOM 1331 C C . GLY A 1 186 ? 13.407 24.633 12.755 1 24.82 348 GLY A C 1
ATOM 1332 O O . GLY A 1 186 ? 12.612 24.028 13.476 1 26.08 348 GLY A O 1
ATOM 1333 N N . GLU A 1 187 ? 14.455 24.035 12.182 1 24.16 349 GLU A N 1
ATOM 1334 C CA . GLU A 1 187 ? 14.734 22.615 12.376 1 24.29 349 GLU A CA 1
ATOM 1335 C C . GLU A 1 187 ? 15.999 22.403 13.201 1 22.64 349 GLU A C 1
ATOM 1336 O O . GLU A 1 187 ? 16.965 23.147 13.033 1 22.56 349 GLU A O 1
ATOM 1342 N N . VAL A 1 188 ? 15.998 21.375 14.062 1 21.94 350 VAL A N 1
ATOM 1343 C CA . VAL A 1 188 ? 17.195 21.052 14.831 1 21.64 350 VAL A CA 1
ATOM 1344 C C . VAL A 1 188 ? 18.08 20.227 13.921 1 21.69 350 VAL A C 1
ATOM 1345 O O . VAL A 1 188 ? 17.64 19.2 13.376 1 22.75 350 VAL A O 1
ATOM 1349 N N . VAL A 1 189 ? 19.321 20.685 13.73 1 20.44 351 VAL A N 1
ATOM 1350 C CA . VAL A 1 189 ? 20.265 19.988 12.849 1 20.51 351 VAL A CA 1
ATOM 1351 C C . VAL A 1 189 ? 21.636 19.913 13.511 1 20.2 351 VAL A C 1
ATOM 1352 O O . VAL A 1 189 ? 21.916 20.655 14.465 1 20.45 351 VAL A O 1
ATOM 1356 N N . ALA A 1 190 ? 22.512 19.061 12.972 1 19.6 352 ALA A N 1
ATOM 1357 C CA . ALA A 1 190 ? 23.878 18.986 13.45 1 19.74 352 ALA A CA 1
ATOM 1358 C C . ALA A 1 190 ? 24.75 19.877 12.575 1 19.66 352 ALA A C 1
ATOM 1359 O O . ALA A 1 190 ? 24.657 19.839 11.339 1 20.83 352 ALA A O 1
ATOM 1361 N N . ARG A 1 191 ? 25.624 20.653 13.202 1 18.53 353 ARG A N 1
ATOM 1362 C CA . ARG A 1 191 ? 26.586 21.459 12.451 1 18.41 353 ARG A CA 1
ATOM 1363 C C . ARG A 1 191 ? 27.872 21.488 13.238 1 18.05 353 ARG A C 1
ATOM 1364 O O . ARG A 1 191 ? 27.824 21.565 14.475 1 18.03 353 ARG A O 1
ATOM 1372 N N . PRO A 1 192 ? 29.034 21.594 12.576 1 17.9 354 PRO A N 1
ATOM 1373 C CA . PRO A 1 192 ? 30.259 21.935 13.332 1 17.51 354 PRO A CA 1
ATOM 1374 C C . PRO A 1 192 ? 30.068 23.348 13.864 1 17.49 354 PRO A C 1
ATOM 1375 O O . PRO A 1 192 ? 29.587 24.229 13.137 1 18.01 354 PRO A O 1
ATOM 1379 N N . THR A 1 193 ? 30.353 23.553 15.147 1 16.15 355 THR A N 1
ATOM 1380 C CA . THR A 1 193 ? 30.213 24.889 15.735 1 16.13 355 THR A CA 1
ATOM 1381 C C . THR A 1 193 ? 31.396 25.161 16.66 1 16.2 355 THR A C 1
ATOM 1382 O O . THR A 1 193 ? 32.123 24.242 17.033 1 16.28 355 THR A O 1
ATOM 1386 N N . MET A 1 194 ? 31.523 26.414 17.09 1 16.05 356 MET A N 1
ATOM 1387 C CA . MET A 1 194 ? 32.444 26.757 18.162 1 16.52 356 MET A CA 1
ATOM 1388 C C . MET A 1 194 ? 31.92 27.95 18.929 1 17.13 356 MET A C 1
ATOM 1389 O O . MET A 1 194 ? 31.161 28.762 18.384 1 17.9 356 MET A O 1
ATOM 1394 N N . THR A 1 195 ? 32.281 28.039 20.21 1 15.94 357 THR A N 1
ATOM 1395 C CA . THR A 1 195 ? 31.917 29.206 20.994 1 15.81 357 THR A CA 1
ATOM 1396 C C . THR A 1 195 ? 33.138 30.093 21.056 1 16.22 357 THR A C 1
ATOM 1397 O O . THR A 1 195 ? 34.219 29.648 21.473 1 16.74 357 THR A O 1
ATOM 1401 N N . LEU A 1 196 ? 32.962 31.361 20.677 1 15.84 358 LEU A N 1
ATOM 1402 C CA . LEU A 1 196 ? 34.016 32.367 20.789 1 16.69 358 LEU A CA 1
ATOM 1403 C C . LEU A 1 196 ? 33.739 33.122 22.072 1 16.79 358 LEU A C 1
ATOM 1404 O O . LEU A 1 196 ? 32.579 33.49 22.323 1 17.14 358 LEU A O 1
ATOM 1409 N N . THR A 1 197 ? 34.787 33.421 22.855 1 15.67 359 THR A N 1
ATOM 1410 C CA . THR A 1 197 ? 34.615 34.195 24.069 1 15.66 359 THR A CA 1
ATOM 1411 C C . THR A 1 197 ? 35.592 35.344 24.04 1 17.1 359 THR A C 1
ATOM 1412 O O . THR A 1 197 ? 36.804 35.124 23.972 1 18.24 359 THR A O 1
ATOM 1416 N N . CYS A 1 198 ? 35.081 36.572 24.126 1 15.91 360 CYS A N 1
ATOM 1417 C CA . CYS A 1 198 ? 35.959 37.735 24.198 1 15.95 360 CYS A CA 1
ATOM 1418 C C . CYS A 1 198 ? 36.002 38.205 25.645 1 16.91 360 CYS A C 1
ATOM 1419 O O . CYS A 1 198 ? 34.952 38.473 26.234 1 17.5 360 CYS A O 1
ATOM 1422 N N . VAL A 1 199 ? 37.194 38.283 26.219 1 15.72 361 VAL A N 1
ATOM 1423 C CA . VAL A 1 199 ? 37.41 38.823 27.563 1 15.75 361 VAL A CA 1
ATOM 1424 C C . VAL A 1 199 ? 37.977 40.214 27.322 1 17.06 361 VAL A C 1
ATOM 1425 O O . VAL A 1 199 ? 38.956 40.362 26.588 1 17.63 361 VAL A O 1
ATOM 1429 N N . PHE A 1 200 ? 37.319 41.235 27.873 1 16.71 362 PHE A N 1
ATOM 1430 C CA . PHE A 1 200 ? 37.704 42.608 27.57 1 17.42 362 PHE A CA 1
ATOM 1431 C C . PHE A 1 200 ? 37.82 43.494 28.783 1 18.5 362 PHE A C 1
ATOM 1432 O O . PHE A 1 200 ? 37.157 43.295 29.798 1 18.85 362 PHE A O 1
ATOM 1440 N N . ASP A 1 201 ? 38.679 44.499 28.65 1 18.48 363 ASP A N 1
ATOM 1441 C CA . ASP A 1 201 ? 38.913 45.528 29.661 1 19.17 363 ASP A CA 1
ATOM 1442 C C . ASP A 1 201 ? 37.719 46.465 29.569 1 19.46 363 ASP A C 1
ATOM 1443 O O . ASP A 1 201 ? 37.607 47.222 28.601 1 19.63 363 ASP A O 1
ATOM 1448 N N . HIS A 1 202 ? 36.807 46.388 30.552 1 19.79 364 HIS A N 1
ATOM 1449 C CA . HIS A 1 202 ? 35.567 47.174 30.504 1 20.49 364 HIS A CA 1
ATOM 1450 C C . HIS A 1 202 ? 35.792 48.672 30.739 1 22.08 364 HIS A C 1
ATOM 1451 O O . HIS A 1 202 ? 34.851 49.454 30.596 1 23.67 364 HIS A O 1
ATOM 1458 N N . ARG A 1 203 ? 37.025 49.089 31.051 1 21.11 365 ARG A N 1
ATOM 1459 C CA . ARG A 1 203 ? 37.316 50.527 31.091 1 21.77 365 ARG A CA 1
ATOM 1460 C C . ARG A 1 203 ? 37.429 51.046 29.645 1 22.56 365 ARG A C 1
ATOM 1461 O O . ARG A 1 203 ? 37.157 52.226 29.401 1 23.79 365 ARG A O 1
ATOM 1469 N N . VAL A 1 204 ? 37.902 50.188 28.707 1 21.23 366 VAL A N 1
ATOM 1470 C CA . VAL A 1 204 ? 38.171 50.568 27.327 1 21.71 366 VAL A CA 1
ATOM 1471 C C . VAL A 1 204 ? 37.023 50.3 26.387 1 22.56 366 VAL A C 1
ATOM 1472 O O . VAL A 1 204 ? 36.669 51.169 25.579 1 24.26 366 VAL A O 1
ATOM 1476 N N . VAL A 1 205 ? 36.464 49.083 26.465 1 21.03 367 VAL A N 1
ATOM 1477 C CA . VAL A 1 205 ? 35.449 48.58 25.553 1 22.28 367 VAL A CA 1
ATOM 1478 C C . VAL A 1 205 ? 34.164 48.39 26.32 1 22.05 367 VAL A C 1
ATOM 1479 O O . VAL A 1 205 ? 34.187 47.787 27.395 1 22.54 367 VAL A O 1
ATOM 1483 N N . ASP A 1 206 ? 33.034 48.865 25.763 1 20.95 368 ASP A N 1
ATOM 1484 C CA . ASP A 1 206 ? 31.743 48.611 26.405 1 21.04 368 ASP A CA 1
ATOM 1485 C C . ASP A 1 206 ? 31.043 47.396 25.752 1 21.08 368 ASP A C 1
ATOM 1486 O O . ASP A 1 206 ? 31.527 46.844 24.745 1 20.89 368 ASP A O 1
ATOM 1491 N N . GLY A 1 207 ? 29.916 46.984 26.319 1 21.58 369 GLY A N 1
ATOM 1492 C CA . GLY A 1 207 ? 29.188 45.834 25.815 1 21.75 369 GLY A CA 1
ATOM 1493 C C . GLY A 1 207 ? 28.701 45.996 24.39 1 21.33 369 GLY A C 1
ATOM 1494 O O . GLY A 1 207 ? 28.719 45.023 23.631 1 21.64 369 GLY A O 1
ATOM 1495 N N . ALA A 1 208 ? 28.248 47.197 24.005 1 20.78 370 ALA A N 1
ATOM 1496 C CA . ALA A 1 208 ? 27.79 47.405 22.627 1 21.15 370 ALA A CA 1
ATOM 1497 C C . ALA A 1 208 ? 28.956 47.238 21.647 1 20.41 370 ALA A C 1
ATOM 1498 O O . ALA A 1 208 ? 28.785 46.66 20.567 1 20.49 370 ALA A O 1
ATOM 1500 N N . GLN A 1 209 ? 30.149 47.726 22.034 1 19.52 371 GLN A N 1
ATOM 1501 C CA . GLN A 1 209 ? 31.315 47.595 21.163 1 18.85 371 GLN A CA 1
ATOM 1502 C C . GLN A 1 209 ? 31.743 46.143 21.025 1 18.7 371 GLN A C 1
ATOM 1503 O O . GLN A 1 209 ? 32.049 45.68 19.914 1 19.27 371 GLN A O 1
ATOM 1509 N N . VAL A 1 210 ? 31.772 45.408 22.149 1 17.89 372 VAL A N 1
ATOM 1510 C CA . VAL A 1 210 ? 32.175 43.999 22.058 1 17.63 372 VAL A CA 1
ATOM 1511 C C . VAL A 1 210 ? 31.12 43.197 21.267 1 17.54 372 VAL A C 1
ATOM 1512 O O . VAL A 1 210 ? 31.481 42.342 20.456 1 18.04 372 VAL A O 1
ATOM 1516 N N . ALA A 1 211 ? 29.83 43.522 21.455 1 17.12 373 ALA A N 1
ATOM 1517 C CA . ALA A 1 211 ? 28.779 42.764 20.755 1 17.35 373 ALA A CA 1
ATOM 1518 C C . ALA A 1 211 ? 28.871 43.012 19.254 1 18.53 373 ALA A C 1
ATOM 1519 O O . ALA A 1 211 ? 28.724 42.072 18.472 1 19.73 373 ALA A O 1
ATOM 1521 N N . GLN A 1 212 ? 29.105 44.273 18.837 1 18.15 374 GLN A N 1
ATOM 1522 C CA . GLN A 1 212 ? 29.219 44.563 17.398 1 18.96 374 GLN A CA 1
ATOM 1523 C C . GLN A 1 212 ? 30.379 43.791 16.78 1 18.91 374 GLN A C 1
ATOM 1524 O O . GLN A 1 212 ? 30.25 43.168 15.712 1 20 374 GLN A O 1
ATOM 1530 N N . PHE A 1 213 ? 31.506 43.8 17.49 1 17.99 375 PHE A N 1
ATOM 1531 C CA . PHE A 1 213 ? 32.693 43.074 17.043 1 17.42 375 PHE A CA 1
ATOM 1532 C C . PHE A 1 213 ? 32.444 41.555 16.923 1 17.66 375 PHE A C 1
ATOM 1533 O O . PHE A 1 213 ? 32.767 40.954 15.902 1 18.31 375 PHE A O 1
ATOM 1541 N N . MET A 1 214 ? 31.874 40.943 17.974 1 17.37 376 MET A N 1
ATOM 1542 C CA A MET A 1 214 ? 31.643 39.501 17.963 0.5 17.5 376 MET A CA 1
ATOM 1543 C CA B MET A 1 214 ? 31.634 39.505 17.976 0.5 17.5 376 MET A CA 1
ATOM 1544 C C . MET A 1 214 ? 30.604 39.079 16.945 1 17.53 376 MET A C 1
ATOM 1545 O O . MET A 1 214 ? 30.763 38.018 16.322 1 18.1 376 MET A O 1
ATOM 1554 N N . CYS A 1 215 ? 29.557 39.892 16.768 1 17.42 377 CYS A N 1
ATOM 1555 C CA . CYS A 1 215 ? 28.544 39.548 15.762 1 18.17 377 CYS A CA 1
ATOM 1556 C C . CYS A 1 215 ? 29.127 39.667 14.364 1 18.13 377 CYS A C 1
ATOM 1557 O O . CYS A 1 215 ? 28.853 38.801 13.52 1 18.68 377 CYS A O 1
ATOM 1560 N N . GLU A 1 216 ? 29.983 40.681 14.124 1 17.56 378 GLU A N 1
ATOM 1561 C CA . GLU A 1 216 ? 30.59 40.812 12.792 1 17.88 378 GLU A CA 1
ATOM 1562 C C . GLU A 1 216 ? 31.515 39.628 12.525 1 18.27 378 GLU A C 1
ATOM 1563 O O . GLU A 1 216 ? 31.469 39.049 11.43 1 18.95 378 GLU A O 1
ATOM 1569 N N . LEU A 1 217 ? 32.305 39.223 13.534 1 17.27 379 LEU A N 1
ATOM 1570 C CA . LEU A 1 217 ? 33.231 38.117 13.347 1 17.53 379 LEU A CA 1
ATOM 1571 C C . LEU A 1 217 ? 32.468 36.801 13.151 1 1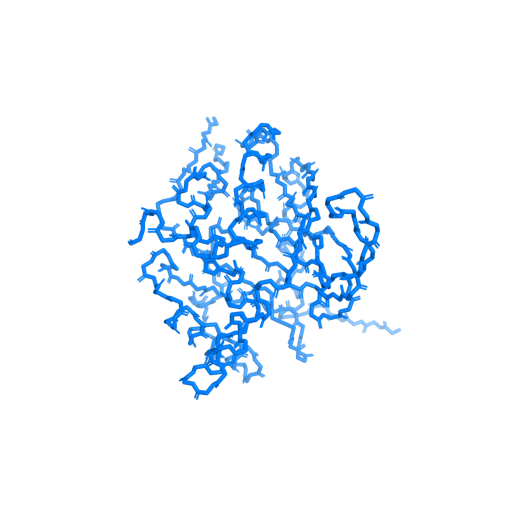7.55 379 LEU A C 1
ATOM 1572 O O . LEU A 1 217 ? 32.782 36.026 12.246 1 18.54 379 LEU A O 1
ATOM 1577 N N . ARG A 1 218 ? 31.384 36.594 13.932 1 16.64 380 ARG A N 1
ATOM 1578 C CA . ARG A 1 218 ? 30.545 35.393 13.734 1 16.53 380 ARG A CA 1
ATOM 1579 C C . ARG A 1 218 ? 30.009 35.351 12.287 1 17.33 380 ARG A C 1
ATOM 1580 O O . ARG A 1 218 ? 30.126 34.32 11.615 1 18 380 ARG A O 1
ATOM 1588 N N . ASP A 1 219 ? 29.493 36.489 11.806 1 17.07 381 ASP A N 1
ATOM 1589 C CA . ASP A 1 219 ? 28.903 36.504 10.473 1 17.62 381 ASP A CA 1
ATOM 1590 C C . ASP A 1 219 ? 29.929 36.255 9.371 1 18.22 381 ASP A C 1
ATOM 1591 O O . ASP A 1 219 ? 29.62 35.584 8.384 1 18.97 381 ASP A O 1
ATOM 1596 N N . LEU A 1 220 ? 31.155 36.763 9.553 1 17.32 382 LEU A N 1
ATOM 1597 C CA . LEU A 1 220 ? 32.236 36.485 8.597 1 16.59 382 LEU A CA 1
ATOM 1598 C C . LEU A 1 220 ? 32.569 34.991 8.597 1 17.35 382 LEU A C 1
ATOM 1599 O O . LEU A 1 220 ? 32.712 34.393 7.533 1 18.44 382 LEU A O 1
ATOM 1604 N N . ILE A 1 221 ? 32.711 34.386 9.786 1 16.62 383 ILE A N 1
ATOM 1605 C CA . ILE A 1 221 ? 33.04 32.953 9.834 1 16.94 383 ILE A CA 1
ATOM 1606 C C . ILE A 1 221 ? 31.937 32.115 9.224 1 17.57 383 ILE A C 1
ATOM 1607 O O . ILE A 1 221 ? 32.219 31.17 8.484 1 18.41 383 ILE A O 1
ATOM 1612 N N . GLU A 1 222 ? 30.684 32.468 9.521 1 17.18 384 GLU A N 1
ATOM 1613 C CA . GLU A 1 222 ? 29.548 31.689 9.026 1 17.75 384 GLU A CA 1
ATOM 1614 C C . GLU A 1 222 ? 29.392 31.771 7.518 1 19.82 384 GLU A C 1
ATOM 1615 O O . GLU A 1 222 ? 28.913 30.807 6.904 1 20.99 384 GLU A O 1
ATOM 1621 N N . SER A 1 223 ? 29.792 32.924 6.907 1 19.16 385 SER A N 1
ATOM 1622 C CA . SER A 1 223 ? 29.716 33.092 5.437 1 19.66 385 SER A CA 1
ATOM 1623 C C . SER A 1 223 ? 30.986 33.805 4.974 1 20 385 SER A C 1
ATOM 1624 O O . SER A 1 223 ? 30.978 35.013 4.746 1 20.26 385 SER A O 1
ATOM 1627 N N . PRO A 1 224 ? 32.094 33.069 4.818 1 19.8 386 PRO A N 1
ATOM 1628 C CA . PRO A 1 224 ? 33.375 33.733 4.526 1 19.77 386 PRO A CA 1
ATOM 1629 C C . PRO A 1 224 ? 33.386 34.566 3.264 1 19.47 386 PRO A C 1
ATOM 1630 O O . PRO A 1 224 ? 34.109 35.557 3.224 1 20.37 386 PRO A O 1
ATOM 1634 N N . GLU A 1 225 ? 32.563 34.226 2.259 1 19.36 387 GLU A N 1
ATOM 1635 C CA . GLU A 1 225 ? 32.507 35.021 1.024 1 19.77 387 GLU A CA 1
ATOM 1636 C C . GLU A 1 225 ? 32.104 36.488 1.313 1 19.6 387 GLU A C 1
ATOM 1637 O O . GLU A 1 225 ? 32.454 37.371 0.532 1 19.97 387 GLU A O 1
ATOM 1643 N N . THR A 1 226 ? 31.386 36.744 2.43 1 19.31 388 THR A N 1
ATOM 1644 C CA . THR A 1 226 ? 31.026 38.132 2.776 1 19.42 388 THR A CA 1
ATOM 1645 C C . THR A 1 226 ? 32.243 38.989 3.14 1 19.62 388 THR A C 1
ATOM 1646 O O . THR A 1 226 ? 32.145 40.222 3.132 1 21.21 388 THR A O 1
ATOM 1650 N N . ALA A 1 227 ? 33.392 38.355 3.417 1 19.16 389 ALA A N 1
ATOM 1651 C CA . ALA A 1 227 ? 34.627 39.085 3.67 1 20.34 389 ALA A CA 1
ATOM 1652 C C . ALA A 1 227 ? 35.052 39.877 2.435 1 20.63 389 ALA A C 1
ATOM 1653 O O . ALA A 1 227 ? 35.818 40.831 2.559 1 21.88 389 ALA A O 1
ATOM 1655 N N . LEU A 1 228 ? 34.585 39.487 1.228 1 20.21 390 LEU A N 1
ATOM 1656 C CA . LEU A 1 228 ? 34.969 40.201 0.013 1 20.89 390 LEU A CA 1
ATOM 1657 C C . LEU A 1 228 ? 34.419 41.622 -0.051 1 21.87 390 LEU A C 1
ATOM 1658 O O . LEU A 1 228 ? 34.885 42.404 -0.873 1 23.09 390 LEU A O 1
ATOM 1663 N N . LEU A 1 229 ? 33.429 41.983 0.785 1 21.45 391 LEU A N 1
ATOM 1664 C CA . LEU A 1 229 ? 32.795 43.311 0.703 1 21.94 391 LEU A CA 1
ATOM 1665 C C . LEU A 1 229 ? 33.8 44.468 0.641 1 22.38 391 LEU A C 1
ATOM 1666 O O . LEU A 1 229 ? 33.698 45.323 -0.239 1 22.92 391 LEU A O 1
ATOM 1671 N N . ASP A 1 230 ? 34.809 44.437 1.526 1 23.17 392 ASP A N 1
ATOM 1672 C CA . ASP A 1 230 ? 35.812 45.494 1.541 1 24.06 392 ASP A CA 1
ATOM 1673 C C . ASP A 1 230 ? 37.214 44.963 1.263 1 25.74 392 ASP A C 1
ATOM 1674 O O . ASP A 1 230 ? 38.201 45.553 1.719 1 26.86 392 ASP A O 1
ATOM 1679 N N . LEU A 1 231 ? 37.321 43.909 0.422 1 25.75 393 LEU A N 1
ATOM 1680 C CA . LEU A 1 231 ? 38.624 43.378 0.02 1 26.42 393 LEU A CA 1
ATOM 1681 C C . LEU A 1 231 ? 38.821 43.435 -1.497 1 27.56 393 LEU A C 1
ATOM 1682 O O . LEU A 1 231 ? 37.81 43.429 -2.253 1 27.22 393 LEU A O 1
#

Foldseek 3Di:
DDDDQDDPRVVVVVQLVVLVVPFDKDKDKDKFFQQVLVVVLVVCCVPAVLLDSVLLLVQLLLLLCVVLQLQQWFCDVPDIGGDPAAWEWEWAQEPVGTATFTRTRSNPDDSRRSSVVVVVLNVCVHVVNDDVVRRDDHREYEYACLVVPAQDDDDGGRPRHFKYKYKHHFDWDWDADPNDTDTGGMGMIMMMGRCVRDPPVSVVSSNVSSSVCSNPVVVSVPPD

Radius of gyration: 17.37 Å; Cα contacts (8 Å, |Δi|>4): 451; chains: 1; bounding box: 51×41×48 Å

InterPro domains:
  IPR000089 Biotin/lipoyl attachment [PF00364] (10-81)
  IPR000089 Biotin/lipoyl attachment [PS50968] (7-82)
  IPR001078 2-oxoacid dehydrogenase acyltransferase, catalytic domain [PF00198] (167-391)
  IPR004167 Peripheral subunit-binding domain [PF02817] (118-154)
  IPR004167 Peripheral subunit-binding domain [PS51826] (119-157)
  IPR011053 Single hybrid motif [SSF51230] (8-92)
  IPR023213 Chloramphenicol acetyltransferase-like domain superfamily [G3DSA:3.30.559.10] (171-389)
  IPR036625 E3-binding domain superfamily [G3DSA:4.10.320.10] (108-161)
  IPR036625 E3-binding domain superfamily [SSF47005] (114-158)
  IPR050743 2-oxoacid dehydrogenase family, E2 component [PTHR43178] (6-392)

Solvent-accessible surface area: 11589 Å² total; per-residue (Å²): 156,141,182,100,76,136,58,46,94,37,49,65,45,69,102,71,82,68,4,155,127,71,14,68,57,25,112,27,66,25,95,0,45,0,12,71,0,36,136,52,71,88,196,66,78,114,78,3,88,57,8,55,22,30,1,7,2,0,30,10,0,7,16,0,2,145,82,9,83,33,0,2,0,18,63,48,143,132,110,55,78,72,59,100,18,9,39,0,0,3,27,10,67,29,124,75,30,66,29,32,0,4,0,72,57,0,67,108,50,79,35,141,87,0,1,48,61,6,44,96,0,48,69,6,4,178,124,63,93,29,68,100,54,40,47,153,51,18,12,0,6,1,28,39,24,10,81,131,54,66,66,91,13,92,22,67,4,28,61,69,6,0,0,8,0,0,4,2,9,58,90,102,43,104,16,102,60,79,68,114,114,42,74,74,32,1,3,36,0,4,0,3,6,3,93,82,14,1,66,35,80,66,4,49,99,0,2,44,57,0,68,76,19,0,50,38,14,113,73,12,125,156,95,138